Protein AF-0000000075427208 (afdb_homodimer)

Solvent-accessible surface area (backbone atoms only — not comparable to full-atom values): 15220 Å² total; per-residue (Å²): 127,83,76,74,69,70,73,74,74,78,81,77,84,82,50,70,70,56,52,51,49,54,52,50,50,47,58,77,39,34,64,62,60,64,57,33,38,85,44,42,70,63,53,50,26,36,51,52,17,52,52,51,19,66,75,68,72,53,82,59,44,22,66,55,48,50,50,52,50,51,49,52,53,49,28,34,52,28,24,53,41,35,74,70,63,47,64,91,49,90,25,71,41,72,66,8,61,70,43,33,76,65,54,70,70,50,70,79,54,74,74,78,41,73,62,50,53,48,48,59,65,61,42,74,78,74,72,74,81,123,128,82,74,76,69,70,74,73,74,77,81,79,84,82,48,70,71,58,52,51,50,53,53,50,50,49,58,78,39,32,66,62,60,64,55,32,38,85,46,42,71,64,51,51,26,38,52,51,17,52,52,51,19,66,75,67,72,53,84,58,44,22,66,55,48,50,51,52,50,53,48,52,53,48,29,34,52,24,26,51,39,34,73,70,66,42,68,94,74,32,47,78,38,72,65,9,62,70,45,32,74,64,54,71,69,50,69,80,54,74,75,78,42,71,62,50,54,49,47,60,64,61,41,76,77,73,71,75,82,122

InterPro domains:
  IPR044822 Myb/SANT-like DNA-binding domain 4 [PF13837] (12-87)

Nearest PDB structures (foldseek):
  8xje-assembly4_D  TM=3.395E-01  e=4.170E+00  Campylobacter jejuni
  8xjg-assembly1_A  TM=3.113E-01  e=6.667E+00  Vibrio parahaemolyticus
  8xje-assembly1_A  TM=3.421E-01  e=8.431E+00  Campylobacter jejuni
  3cq5-assembly2_C  TM=3.800E-01  e=4.395E+00  unclassified
  4r8d-assembly1_A  TM=4.587E-01  e=9.334E+00  Mycobacterium tuberculosis H37Rv

Secondary structure (DSSP, 8-state):
-----------PPP-HHHHHHHHHHHHHTHHHHHHS-S--HHHHHHHHHHHHHHHH-----HHHHHHHHHHHHHHHHHHHHHHTT-TTS----HHHHHTHHHHTT-TTSPP--HHHHHHHHTS-------/-----------PPP-HHHHHHHHHHHHHTHHHHHHS-S--HHHHHHHHHHHHHHHH-----HHHHHHHHHHHHHHHHHHHHHHTT-GGG----HHHHHTHHHHTT-TTSPP--HHHHHHHHSS-------

Foldseek 3Di:
DPDPPPPPPPDDDDDPVNVVVVVVVCVVCVVVVVVPPVDDLQNVLQVVQVVCCVVVVDRDGSVNSVVVVVVLLQLLVLVVCVVVPVPPPPSHDPSNVVCNVVCVVVVVDPDCDPVNVVVVVPPPPPPPPD/DPDPPPPPPPDDDDDPVNVVVVVVVCVVCVVVVVPPPVQDLQNVLQVVQVVVCVVVVDRDGSVRSVVVVVVLLVLLVLCVCQVVVVPPSRDNDPSNVVCNVVCVVVVVDPDCDPVNVVVVVPPPPPPPPD

pLDDT: mean 77.65, std 20.42, range [28.73, 96.56]

Radius of gyration: 26.05 Å; Cα contacts (8 Å, |Δi|>4): 207; chains: 2; bounding box: 67×59×69 Å

Structure (mmCIF, N/CA/C/O backbone):
data_AF-0000000075427208-model_v1
#
loop_
_entity.id
_entity.type
_entity.pdbx_description
1 polymer 'Myb/SANT-like DNA-binding domain-containing protein'
#
loop_
_atom_site.group_PDB
_atom_site.id
_atom_site.type_symbol
_atom_site.label_atom_id
_atom_site.label_alt_id
_atom_site.label_comp_id
_atom_site.label_asym_id
_atom_site.label_entity_id
_atom_site.label_seq_id
_atom_site.pdbx_PDB_ins_code
_atom_site.Cartn_x
_atom_site.Cartn_y
_atom_site.Cartn_z
_atom_site.occupancy
_atom_site.B_iso_or_equiv
_atom_site.auth_seq_id
_atom_site.auth_comp_id
_atom_site.auth_asym_id
_atom_site.auth_atom_id
_atom_site.pdbx_PDB_model_num
ATOM 1 N N . MET A 1 1 ? 19.875 -14.922 25.953 1 35.5 1 MET A N 1
ATOM 2 C CA . MET A 1 1 ? 19.188 -14.414 24.766 1 35.5 1 MET A CA 1
ATOM 3 C C . MET A 1 1 ? 18.094 -15.375 24.312 1 35.5 1 MET A C 1
ATOM 5 O O . MET A 1 1 ? 18.344 -16.562 24.125 1 35.5 1 MET A O 1
ATOM 9 N N . PRO A 1 2 ? 16.812 -15.133 24.641 1 39.66 2 PRO A N 1
ATOM 10 C CA . PRO A 1 2 ? 15.82 -16.172 24.359 1 39.66 2 PRO A CA 1
ATOM 11 C C . PRO A 1 2 ? 15.758 -16.547 22.891 1 39.66 2 PRO A C 1
ATOM 13 O O . PRO A 1 2 ? 16.062 -15.719 22.031 1 39.66 2 PRO A O 1
ATOM 16 N N . ARG A 1 3 ? 15.984 -17.844 22.625 1 41.41 3 ARG A N 1
ATOM 17 C CA . ARG A 1 3 ? 15.914 -18.438 21.297 1 41.41 3 ARG A CA 1
ATOM 18 C C . ARG A 1 3 ? 14.648 -18 20.578 1 41.41 3 ARG A C 1
ATOM 20 O O . ARG A 1 3 ? 13.547 -18.109 21.109 1 41.41 3 ARG A O 1
ATOM 27 N N . GLN A 1 4 ? 14.633 -16.875 19.922 1 37.31 4 GLN A N 1
ATOM 28 C CA . GLN A 1 4 ? 13.492 -16.625 19.047 1 37.31 4 GLN A CA 1
ATOM 29 C C . GLN A 1 4 ? 13.039 -17.922 18.375 1 37.31 4 GLN A C 1
ATOM 31 O O . GLN A 1 4 ? 13.805 -18.562 17.641 1 37.31 4 GLN A O 1
ATOM 36 N N . THR A 1 5 ? 12.367 -18.828 19.016 1 39.84 5 THR A N 1
ATOM 37 C CA . THR A 1 5 ? 11.812 -20.016 18.375 1 39.84 5 THR A CA 1
ATOM 38 C C . THR A 1 5 ? 11.344 -19.688 16.953 1 39.84 5 THR A C 1
ATOM 40 O O . THR A 1 5 ? 10.586 -18.75 16.75 1 39.84 5 THR A O 1
ATOM 43 N N . ARG A 1 6 ? 12.117 -19.938 15.977 1 45.75 6 ARG A N 1
ATOM 44 C CA . ARG A 1 6 ? 11.711 -19.812 14.586 1 45.75 6 ARG A CA 1
ATOM 45 C C . ARG A 1 6 ? 10.266 -20.266 14.398 1 45.75 6 ARG A C 1
ATOM 47 O O . ARG A 1 6 ? 9.914 -21.391 14.742 1 45.75 6 ARG A O 1
ATOM 54 N N . ARG A 1 7 ? 9.297 -19.484 14.672 1 46.84 7 ARG A N 1
ATOM 55 C CA . ARG A 1 7 ? 7.941 -19.906 14.328 1 46.84 7 ARG A CA 1
ATOM 56 C C . ARG A 1 7 ? 7.961 -20.953 13.211 1 46.84 7 ARG A C 1
ATOM 58 O O . ARG A 1 7 ? 8.602 -20.75 12.18 1 46.84 7 ARG A O 1
ATOM 65 N N . ARG A 1 8 ? 7.945 -22.109 13.484 1 47 8 ARG A N 1
ATOM 66 C CA . ARG A 1 8 ? 7.891 -23.23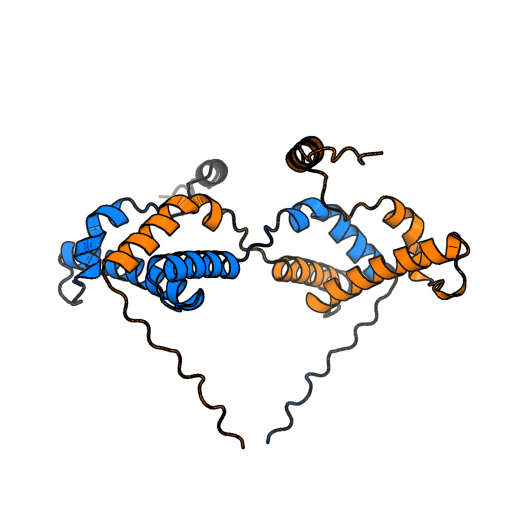4 12.562 1 47 8 ARG A CA 1
ATOM 67 C C . ARG A 1 8 ? 6.992 -22.922 11.367 1 47 8 ARG A C 1
ATOM 69 O O . ARG A 1 8 ? 5.785 -22.734 11.531 1 47 8 ARG A O 1
ATOM 76 N N . SER A 1 9 ? 7.488 -22.172 10.414 1 54.78 9 SER A N 1
ATOM 77 C CA . SER A 1 9 ? 6.742 -21.953 9.18 1 54.78 9 SER A CA 1
ATOM 78 C C . SER A 1 9 ? 6.082 -23.234 8.695 1 54.78 9 SER A C 1
ATOM 80 O O . SER A 1 9 ? 6.73 -24.281 8.625 1 54.78 9 SER A O 1
ATOM 82 N N . TYR A 1 10 ? 4.855 -23.562 9.219 1 60.91 10 TYR A N 1
ATOM 83 C CA . TYR A 1 10 ? 4.07 -24.688 8.742 1 60.91 10 TYR A CA 1
ATOM 84 C C . TYR A 1 10 ? 4.219 -24.859 7.234 1 60.91 10 TYR A C 1
ATOM 86 O O . TYR A 1 10 ? 3.982 -23.922 6.477 1 60.91 10 TYR A O 1
ATOM 94 N N . ASN A 1 11 ? 4.992 -25.828 6.867 1 74.75 11 ASN A N 1
ATOM 95 C CA . ASN A 1 11 ? 5.207 -26.172 5.461 1 74.75 11 ASN A CA 1
ATOM 96 C C . ASN A 1 11 ? 3.924 -26.672 4.801 1 74.75 11 ASN A C 1
ATOM 98 O O . ASN A 1 11 ? 3.389 -27.703 5.184 1 74.75 11 ASN A O 1
ATOM 102 N N . VAL A 1 12 ? 3.213 -25.844 4.117 1 82.75 12 VAL A N 1
ATOM 103 C CA . VAL A 1 12 ? 2.004 -26.234 3.398 1 82.75 12 VAL A CA 1
ATOM 104 C C . VAL A 1 12 ? 2.379 -26.984 2.127 1 82.75 12 VAL A C 1
ATOM 106 O O . VAL A 1 12 ? 3.299 -26.594 1.407 1 82.75 12 VAL A O 1
ATOM 109 N N . HIS A 1 13 ? 1.727 -28.203 1.993 1 91.88 13 HIS A N 1
ATOM 110 C CA . HIS A 1 13 ? 1.874 -28.953 0.751 1 91.88 13 HIS A CA 1
ATOM 111 C C . HIS A 1 13 ? 0.847 -28.5 -0.285 1 91.88 13 HIS A C 1
ATOM 113 O O . HIS A 1 13 ? -0.359 -28.641 -0.07 1 91.88 13 HIS A O 1
ATOM 119 N N . TRP A 1 14 ? 1.356 -27.984 -1.348 1 94.81 14 TRP A N 1
ATOM 120 C CA . TRP A 1 14 ? 0.489 -27.531 -2.43 1 94.81 14 TRP A CA 1
ATOM 121 C C . TRP A 1 14 ? 0.153 -28.672 -3.375 1 94.81 14 TRP A C 1
ATOM 123 O O . TRP A 1 14 ? 1.051 -29.312 -3.93 1 94.81 14 TRP A O 1
ATOM 133 N N . ASN A 1 15 ? -1.132 -28.984 -3.494 1 94.25 15 ASN A N 1
ATOM 134 C CA . ASN A 1 15 ? -1.559 -29.922 -4.527 1 94.25 15 ASN A CA 1
ATOM 135 C C . ASN A 1 15 ? -2.098 -29.188 -5.758 1 94.25 15 ASN A C 1
ATOM 137 O O . ASN A 1 15 ? -2.172 -27.969 -5.773 1 94.25 15 ASN A O 1
ATOM 141 N N . TRP A 1 16 ? -2.471 -29.953 -6.812 1 95.81 16 TRP A N 1
ATOM 142 C CA . TRP A 1 16 ? -2.883 -29.375 -8.086 1 95.81 16 TRP A CA 1
ATOM 143 C C . TRP A 1 16 ? -4.18 -28.578 -7.93 1 95.81 16 TRP A C 1
ATOM 145 O O . TRP A 1 16 ? -4.355 -27.531 -8.562 1 95.81 16 TRP A O 1
ATOM 155 N N . ALA A 1 17 ? -5.109 -29.062 -7.117 1 94.69 17 ALA A N 1
ATOM 156 C CA . ALA A 1 17 ? -6.387 -28.375 -6.918 1 94.69 17 ALA A CA 1
ATOM 157 C C . ALA A 1 17 ? -6.18 -27.016 -6.27 1 94.69 17 ALA A C 1
ATOM 159 O O . ALA A 1 17 ? -6.816 -26.031 -6.652 1 94.69 17 ALA A O 1
ATOM 160 N N . MET A 1 18 ? -5.266 -26.953 -5.297 1 94.75 18 MET A N 1
ATOM 161 C CA . MET A 1 18 ? -4.91 -25.703 -4.641 1 94.75 18 MET A CA 1
ATOM 162 C C . MET A 1 18 ? -4.27 -24.734 -5.625 1 94.75 18 MET A C 1
ATOM 164 O O . MET A 1 18 ? -4.594 -23.547 -5.637 1 94.75 18 MET A O 1
ATOM 168 N N . MET A 1 19 ? -3.346 -25.234 -6.469 1 95.38 19 MET A N 1
ATOM 169 C CA . MET A 1 19 ? -2.666 -24.391 -7.457 1 95.38 19 MET A CA 1
ATOM 170 C C . MET A 1 19 ? -3.652 -23.859 -8.492 1 95.38 19 MET A C 1
ATOM 172 O O . MET A 1 19 ? -3.592 -22.688 -8.875 1 95.38 19 MET A O 1
ATOM 176 N N . ASP A 1 20 ? -4.594 -24.734 -8.875 1 95.69 20 ASP A N 1
ATOM 177 C CA . ASP A 1 20 ? -5.625 -24.297 -9.82 1 95.69 20 ASP A CA 1
ATOM 178 C C . ASP A 1 20 ? -6.469 -23.172 -9.227 1 95.69 20 ASP A C 1
ATOM 180 O O . ASP A 1 20 ? -6.801 -22.219 -9.922 1 95.69 20 ASP A O 1
ATOM 184 N N . GLU A 1 21 ? -6.844 -23.328 -7.957 1 94.62 21 GLU A N 1
ATOM 185 C CA . GLU A 1 21 ? -7.625 -22.297 -7.285 1 94.62 21 GLU A CA 1
ATOM 186 C C . GLU A 1 21 ? -6.844 -20.984 -7.18 1 94.62 21 GLU A C 1
ATOM 188 O O . GLU A 1 21 ? -7.391 -19.906 -7.418 1 94.62 21 GLU A O 1
ATOM 193 N N . LEU A 1 22 ? -5.574 -21.031 -6.805 1 96.06 22 LEU A N 1
ATOM 194 C CA . LEU A 1 22 ? -4.711 -19.859 -6.73 1 96.06 22 LEU A CA 1
ATOM 195 C C . LEU A 1 22 ? -4.688 -19.125 -8.062 1 96.06 22 LEU A C 1
ATOM 197 O O . LEU A 1 22 ? -4.863 -17.906 -8.102 1 96.06 22 LEU A O 1
ATOM 201 N N . VAL A 1 23 ? -4.449 -19.828 -9.141 1 95 23 VAL A N 1
ATOM 202 C CA . VAL A 1 23 ? -4.359 -19.266 -10.484 1 95 23 VAL A CA 1
ATOM 203 C C . VAL A 1 23 ? -5.699 -18.641 -10.875 1 95 23 VAL A C 1
ATOM 205 O O . VAL A 1 23 ? -5.738 -17.547 -11.43 1 95 23 VAL A O 1
ATOM 208 N N . ASP A 1 24 ? -6.805 -19.312 -10.539 1 92.75 24 ASP A N 1
ATOM 209 C CA . ASP A 1 24 ? -8.141 -18.812 -10.867 1 92.75 24 ASP A CA 1
ATOM 210 C C . ASP A 1 24 ? -8.43 -17.516 -10.133 1 92.75 24 ASP A C 1
ATOM 212 O O . ASP A 1 24 ? -8.969 -16.562 -10.719 1 92.75 24 ASP A O 1
ATOM 216 N N . ILE A 1 25 ? -8.094 -17.484 -8.898 1 92.69 25 ILE A N 1
ATOM 217 C CA . ILE A 1 25 ? -8.336 -16.281 -8.117 1 92.69 25 ILE A CA 1
ATOM 218 C C . ILE A 1 25 ? -7.562 -15.109 -8.727 1 92.69 25 ILE A C 1
ATOM 220 O O . ILE A 1 25 ? -8.117 -14.023 -8.914 1 92.69 25 ILE A O 1
ATOM 224 N N . ARG A 1 26 ? -6.277 -15.375 -8.969 1 91.94 26 ARG A N 1
ATOM 225 C CA . ARG A 1 26 ? -5.441 -14.305 -9.508 1 91.94 26 ARG A CA 1
ATOM 226 C C . ARG A 1 26 ? -5.953 -13.852 -10.867 1 91.94 26 ARG A C 1
ATOM 228 O O . ARG A 1 26 ? -5.922 -12.656 -11.18 1 91.94 26 ARG A O 1
ATOM 235 N N . ARG A 1 27 ? -6.363 -14.758 -11.648 1 88.12 27 ARG A N 1
ATOM 236 C CA . ARG A 1 27 ? -6.918 -14.422 -12.953 1 88.12 27 ARG A CA 1
ATOM 237 C C . ARG A 1 27 ? -8.164 -13.547 -12.812 1 88.12 27 ARG A C 1
ATOM 239 O O . ARG A 1 27 ? -8.258 -12.492 -13.438 1 88.12 27 ARG A O 1
ATOM 246 N N . ASP A 1 28 ? -9.078 -13.906 -11.969 1 85.19 28 ASP A N 1
ATOM 247 C CA . ASP A 1 28 ? -10.359 -13.227 -11.781 1 85.19 28 ASP A CA 1
ATOM 248 C C . ASP A 1 28 ? -10.172 -11.852 -11.148 1 85.19 28 ASP A C 1
ATOM 250 O O . ASP A 1 28 ? -10.945 -10.93 -11.406 1 85.19 28 ASP A O 1
ATOM 254 N N . ARG A 1 29 ? -9.094 -11.789 -10.391 1 86.5 29 ARG A N 1
ATOM 255 C CA . ARG A 1 29 ? -8.93 -10.555 -9.625 1 86.5 29 ARG A CA 1
ATOM 256 C C . ARG A 1 29 ? -7.711 -9.773 -10.102 1 86.5 29 ARG A C 1
ATOM 258 O O . ARG A 1 29 ? -7.098 -9.039 -9.328 1 86.5 29 ARG A O 1
ATOM 265 N N . ASN A 1 30 ? -7.371 -10.023 -11.352 1 81.88 30 ASN A N 1
ATOM 266 C CA . ASN A 1 30 ? -6.195 -9.359 -11.914 1 81.88 30 ASN A CA 1
ATOM 267 C C . ASN A 1 30 ? -6.332 -7.84 -11.859 1 81.88 30 ASN A C 1
ATOM 269 O O . ASN A 1 30 ? -5.395 -7.141 -11.477 1 81.88 30 ASN A O 1
ATOM 273 N N . ARG A 1 31 ? -7.406 -7.266 -12.219 1 75.56 31 ARG A N 1
ATOM 274 C CA . ARG A 1 31 ? -7.629 -5.82 -12.219 1 75.56 31 ARG A CA 1
ATOM 275 C C . ARG A 1 31 ? -7.496 -5.25 -10.812 1 75.56 31 ARG A C 1
ATOM 277 O O . ARG A 1 31 ? -6.867 -4.203 -10.617 1 75.56 31 ARG A O 1
ATOM 284 N N . ALA A 1 32 ? -8.141 -6.012 -9.859 1 75.12 32 ALA A N 1
ATOM 285 C CA . ALA A 1 32 ? -8.055 -5.57 -8.469 1 75.12 32 ALA A CA 1
ATOM 286 C C . ALA A 1 32 ? -6.605 -5.496 -8 1 75.12 32 ALA A C 1
ATOM 288 O O . ALA A 1 32 ? -6.219 -4.551 -7.309 1 75.12 32 ALA A O 1
ATOM 289 N N . TYR A 1 33 ? -5.836 -6.543 -8.375 1 82.44 33 TYR A N 1
ATOM 290 C CA . TYR A 1 33 ? -4.434 -6.586 -7.977 1 82.44 33 TYR A CA 1
ATOM 291 C C . TYR A 1 33 ? -3.668 -5.395 -8.539 1 82.44 33 TYR A C 1
ATOM 293 O O . TYR A 1 33 ? -2.902 -4.746 -7.824 1 82.44 33 TYR A O 1
ATOM 301 N N . HIS A 1 34 ? -3.941 -5.051 -9.812 1 77.56 34 HIS A N 1
ATOM 302 C CA . HIS A 1 34 ? -3.168 -4.008 -10.477 1 77.56 34 HIS A CA 1
ATOM 303 C C . HIS A 1 34 ? -3.654 -2.619 -10.07 1 77.56 34 HIS A C 1
ATOM 305 O O . HIS A 1 34 ? -2.939 -1.63 -10.25 1 77.56 34 HIS A O 1
ATOM 311 N N . ASN A 1 35 ? -4.879 -2.578 -9.547 1 70.12 35 ASN A N 1
ATOM 312 C CA . ASN A 1 35 ? -5.406 -1.294 -9.102 1 70.12 35 ASN A CA 1
ATOM 313 C C . ASN A 1 35 ? -4.871 -0.918 -7.723 1 70.12 35 ASN A C 1
ATOM 315 O O . ASN A 1 35 ? -5.094 0.198 -7.246 1 70.12 35 ASN A O 1
ATOM 319 N N . ILE A 1 36 ? -4.422 -2.1 -7.145 1 68.94 36 ILE A N 1
ATOM 320 C CA . ILE A 1 36 ? -3.766 -1.746 -5.887 1 68.94 36 ILE A CA 1
ATOM 321 C C . ILE A 1 36 ? -2.621 -0.772 -6.16 1 68.94 36 ILE A C 1
ATOM 323 O O . ILE A 1 36 ? -1.669 -1.106 -6.871 1 68.94 36 ILE A O 1
ATOM 327 N N . ASN A 1 37 ? -2.951 0.486 -5.996 1 60.19 37 ASN A N 1
ATOM 328 C CA . ASN A 1 37 ? -1.956 1.526 -6.23 1 60.19 37 ASN A CA 1
ATOM 329 C C . ASN A 1 37 ? -0.782 1.406 -5.266 1 60.19 37 ASN A C 1
ATOM 331 O O . ASN A 1 37 ? -0.973 1.111 -4.082 1 60.19 37 ASN A O 1
ATOM 335 N N . GLY A 1 38 ? 0.247 0.661 -5.785 1 58 38 GLY A N 1
ATOM 336 C CA . GLY A 1 38 ? 1.521 0.428 -5.125 1 58 38 GLY A CA 1
ATOM 337 C C . GLY A 1 38 ? 1.854 1.479 -4.082 1 58 38 GLY A C 1
ATOM 338 O O . GLY A 1 38 ? 2.828 1.338 -3.34 1 58 38 GLY A O 1
ATOM 339 N N . ARG A 1 39 ? 1.021 2.492 -4.152 1 62.69 39 ARG A N 1
ATOM 340 C CA . ARG A 1 39 ? 1.486 3.463 -3.166 1 62.69 39 ARG A CA 1
ATOM 341 C C . ARG A 1 39 ? 0.806 3.242 -1.82 1 62.69 39 ARG A C 1
ATOM 343 O O . ARG A 1 39 ? -0.41 3.049 -1.757 1 62.69 39 ARG A O 1
ATOM 350 N N . SER A 1 40 ? 1.521 2.877 -1.055 1 75.44 40 SER A N 1
ATOM 351 C CA . SER A 1 40 ? 1.033 2.803 0.318 1 75.44 40 SER A CA 1
ATOM 352 C C . SER A 1 40 ? 0.933 4.191 0.944 1 75.44 40 SER A C 1
ATOM 354 O O . SER A 1 40 ? 1.481 5.156 0.412 1 75.44 40 SER A O 1
ATOM 356 N N . ARG A 1 41 ? 0.143 4.273 1.876 1 81.88 41 ARG A N 1
ATOM 357 C CA . ARG A 1 41 ? 0.093 5.523 2.629 1 81.88 41 ARG A CA 1
ATOM 358 C C . ARG A 1 41 ? 1.471 5.891 3.168 1 81.88 41 ARG A C 1
ATOM 360 O O . ARG A 1 41 ? 1.805 7.074 3.275 1 81.88 41 ARG A O 1
ATOM 367 N N . HIS A 1 42 ? 2.24 4.859 3.363 1 84.62 42 HIS A N 1
ATOM 368 C CA . HIS A 1 42 ? 3.621 5.102 3.768 1 84.62 42 HIS A CA 1
ATOM 369 C C . HIS A 1 42 ? 4.395 5.824 2.672 1 84.62 42 HIS A C 1
ATOM 371 O O . HIS A 1 42 ? 5.105 6.793 2.945 1 84.62 42 HIS A O 1
ATOM 377 N N . ASP A 1 43 ? 4.199 5.348 1.504 1 84.31 43 ASP A N 1
ATOM 378 C CA . ASP A 1 43 ? 4.859 5.988 0.371 1 84.31 43 ASP A CA 1
ATOM 379 C C . ASP A 1 43 ? 4.395 7.434 0.207 1 84.31 43 ASP A C 1
ATOM 381 O O . ASP A 1 43 ? 5.188 8.312 -0.131 1 84.31 43 ASP A O 1
ATOM 385 N N . PHE A 1 44 ? 3.16 7.609 0.373 1 88.44 44 PHE A N 1
ATOM 386 C CA . PHE A 1 44 ? 2.629 8.969 0.288 1 88.44 44 PHE A CA 1
ATOM 387 C C . PHE A 1 44 ? 3.342 9.891 1.269 1 88.44 44 PHE A C 1
ATOM 389 O O . PHE A 1 44 ? 3.881 10.922 0.873 1 88.44 44 PHE A O 1
ATOM 396 N N . TRP A 1 45 ? 3.402 9.516 2.502 1 94.31 45 TRP A N 1
ATOM 397 C CA . TRP A 1 45 ? 3.973 10.383 3.527 1 94.31 45 TRP A CA 1
ATOM 398 C C . TRP A 1 45 ? 5.48 10.516 3.35 1 94.31 45 TRP A C 1
ATOM 400 O O . TRP A 1 45 ? 6.055 11.57 3.633 1 94.31 45 TRP A O 1
ATOM 410 N N . ASP A 1 46 ? 6.086 9.508 2.834 1 93.38 46 ASP A N 1
ATOM 411 C CA . ASP A 1 46 ? 7.492 9.633 2.477 1 93.38 46 ASP A CA 1
ATOM 412 C C . ASP A 1 46 ? 7.691 10.695 1.396 1 93.38 46 ASP A C 1
ATOM 414 O O . ASP A 1 46 ? 8.664 11.453 1.431 1 93.38 46 ASP A O 1
ATOM 418 N N . SER A 1 47 ? 6.758 10.648 0.534 1 92.31 47 SER A N 1
ATOM 419 C CA . SER A 1 47 ? 6.855 11.664 -0.514 1 92.31 47 SER A CA 1
ATOM 420 C C . SER A 1 47 ? 6.625 13.062 0.046 1 92.31 47 SER A C 1
ATOM 422 O O . SER A 1 47 ? 7.246 14.023 -0.406 1 92.31 47 SER A O 1
ATOM 424 N N . VAL A 1 48 ? 5.754 13.211 0.95 1 94.19 48 VAL A N 1
ATOM 425 C CA . VAL A 1 48 ? 5.52 14.477 1.632 1 94.19 48 VAL A CA 1
ATOM 426 C C . VAL A 1 48 ? 6.781 14.906 2.371 1 94.19 48 VAL A C 1
ATOM 428 O O . VAL A 1 48 ? 7.211 16.062 2.26 1 94.19 48 VAL A O 1
ATOM 431 N N . ALA A 1 49 ? 7.375 13.977 3.084 1 96.06 49 ALA A N 1
ATOM 432 C CA . ALA A 1 49 ? 8.602 14.25 3.83 1 96.06 49 ALA A CA 1
ATOM 433 C C . ALA A 1 49 ? 9.719 14.719 2.902 1 96.06 49 ALA A C 1
ATOM 435 O O . ALA A 1 49 ? 10.438 15.672 3.219 1 96.06 49 ALA A O 1
ATOM 436 N N . ASN A 1 50 ? 9.82 14.086 1.804 1 95.56 50 ASN A N 1
ATOM 437 C CA . ASN A 1 50 ? 10.844 14.461 0.833 1 95.56 50 ASN A CA 1
ATOM 438 C C . ASN A 1 50 ? 10.68 15.906 0.374 1 95.56 50 ASN A C 1
ATOM 440 O O . ASN A 1 50 ? 11.656 16.641 0.255 1 95.56 50 ASN A O 1
ATOM 444 N N . ARG A 1 51 ? 9.453 16.297 0.14 1 93.38 51 ARG A N 1
ATOM 445 C CA . ARG A 1 51 ? 9.188 17.656 -0.294 1 93.38 51 ARG A CA 1
ATOM 446 C C . ARG A 1 51 ? 9.523 18.656 0.806 1 93.38 51 ARG A C 1
ATOM 448 O O . ARG A 1 51 ? 10.195 19.656 0.557 1 93.38 51 ARG A O 1
ATOM 455 N N . ILE A 1 52 ? 9.125 18.453 1.999 1 95.12 52 ILE A N 1
ATOM 456 C CA . ILE A 1 52 ? 9.375 19.344 3.123 1 95.12 52 ILE A CA 1
ATOM 457 C C . ILE A 1 52 ? 10.875 19.453 3.373 1 95.12 52 ILE A C 1
ATOM 459 O O . ILE A 1 52 ? 11.398 20.547 3.594 1 95.12 52 ILE A O 1
ATOM 463 N N . ASN A 1 53 ? 11.578 18.328 3.303 1 95.5 53 ASN A N 1
ATOM 464 C CA . ASN A 1 53 ? 13.023 18.312 3.498 1 95.5 53 ASN A CA 1
ATOM 465 C C . ASN A 1 53 ? 13.742 19.141 2.438 1 95.5 53 ASN A C 1
ATOM 467 O O . ASN A 1 53 ? 14.711 19.844 2.742 1 95.5 53 ASN A O 1
ATOM 471 N N . ARG A 1 54 ? 13.219 19.078 1.279 1 93.56 54 ARG A N 1
ATOM 472 C CA . ARG A 1 54 ? 13.82 19.844 0.188 1 93.56 54 ARG A CA 1
ATOM 473 C C . ARG A 1 54 ? 13.633 21.344 0.389 1 93.56 54 ARG A C 1
ATOM 475 O O . ARG A 1 54 ? 14.555 22.125 0.166 1 93.56 54 ARG A O 1
ATOM 482 N N . ILE A 1 55 ? 12.5 21.703 0.818 1 91.81 55 ILE A N 1
ATOM 483 C CA . ILE A 1 55 ? 12.148 23.125 0.938 1 91.81 55 ILE A CA 1
ATOM 484 C C . ILE A 1 55 ? 12.828 23.719 2.168 1 91.81 55 ILE A C 1
ATOM 486 O O . ILE A 1 55 ? 13.359 24.828 2.111 1 91.81 55 ILE A O 1
ATOM 490 N N . PHE A 1 56 ? 12.867 23.016 3.285 1 95.06 56 PHE A N 1
ATOM 491 C CA . PHE A 1 56 ? 13.258 23.609 4.555 1 95.06 56 PHE A CA 1
ATOM 492 C C . PHE A 1 56 ? 14.609 23.078 5.016 1 95.06 56 PHE A C 1
ATOM 494 O O . PHE A 1 56 ? 15.094 23.438 6.09 1 95.06 56 PHE A O 1
ATOM 501 N N . ARG A 1 57 ? 15.234 22.219 4.238 1 94 57 ARG A N 1
ATOM 502 C CA . ARG A 1 57 ? 16.547 21.656 4.555 1 94 57 ARG A CA 1
ATOM 503 C C . ARG A 1 57 ? 16.516 20.938 5.902 1 94 57 ARG A C 1
ATOM 505 O O . ARG A 1 57 ? 17.375 21.188 6.754 1 94 57 ARG A O 1
ATOM 512 N N . THR A 1 58 ? 15.422 20.125 6.082 1 94.5 58 THR A N 1
ATOM 513 C CA . THR A 1 58 ? 15.258 19.297 7.277 1 94.5 58 THR A CA 1
ATOM 514 C C . THR A 1 58 ? 15.391 17.828 6.938 1 94.5 58 THR A 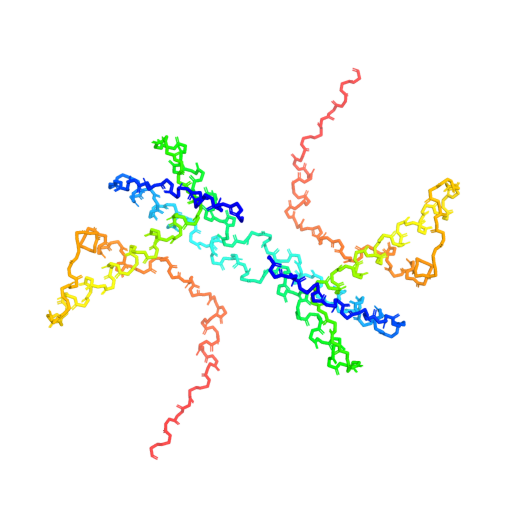C 1
ATOM 516 O O . THR A 1 58 ? 15.734 17.469 5.809 1 94.5 58 THR A O 1
ATOM 519 N N . ARG A 1 59 ? 15.273 16.984 7.879 1 94.31 59 ARG A N 1
ATOM 520 C CA . ARG A 1 59 ? 15.352 15.539 7.68 1 94.31 59 ARG A CA 1
ATOM 521 C C . ARG A 1 59 ? 14.172 14.828 8.336 1 94.31 59 ARG A C 1
ATOM 523 O O . ARG A 1 59 ? 14.359 13.836 9.039 1 94.31 59 ARG A O 1
ATOM 530 N N . VAL A 1 60 ? 12.992 15.398 8.117 1 94.88 60 VAL A N 1
ATOM 531 C CA . VAL A 1 60 ? 11.82 14.758 8.703 1 94.88 60 VAL A CA 1
ATOM 532 C C . VAL A 1 60 ? 11.516 13.453 7.961 1 94.88 60 VAL A C 1
ATOM 534 O O . VAL A 1 60 ? 11.75 13.352 6.754 1 94.88 60 VAL A O 1
ATOM 537 N N . SER A 1 61 ? 10.961 12.453 8.617 1 95 61 SER A N 1
ATOM 538 C CA . SER A 1 61 ? 10.531 11.195 8.016 1 95 61 SER A CA 1
ATOM 539 C C . SER A 1 61 ? 9.062 11.25 7.605 1 95 61 SER A C 1
ATOM 541 O O . SER A 1 61 ? 8.32 12.109 8.07 1 95 61 SER A O 1
ATOM 543 N N . GLY A 1 62 ? 8.68 10.266 6.793 1 95.06 62 GLY A N 1
ATOM 544 C CA . GLY A 1 62 ? 7.273 10.133 6.441 1 95.06 62 GLY A CA 1
ATOM 545 C C . GLY A 1 62 ? 6.379 9.906 7.648 1 95.06 62 GLY A C 1
ATOM 546 O O . GLY A 1 62 ? 5.277 10.461 7.719 1 95.06 62 GLY A O 1
ATOM 547 N N . GLN A 1 63 ? 6.871 9.133 8.477 1 93.31 63 GLN A N 1
ATOM 548 C CA . GLN A 1 63 ? 6.125 8.852 9.703 1 93.31 63 GLN A CA 1
ATOM 549 C C . GLN A 1 63 ? 5.918 10.125 10.516 1 93.31 63 GLN A C 1
ATOM 551 O O . GLN A 1 63 ? 4.832 10.352 11.055 1 93.31 63 GLN A O 1
ATOM 556 N N . GLN A 1 64 ? 6.902 10.922 10.617 1 95.44 64 GLN A N 1
ATOM 557 C CA . GLN A 1 64 ? 6.789 12.18 11.352 1 95.44 64 GLN A CA 1
ATOM 558 C C . GLN A 1 64 ? 5.797 13.125 10.672 1 95.44 64 GLN A C 1
ATOM 560 O O . GLN A 1 64 ? 5.066 13.852 11.352 1 95.44 64 GLN A O 1
ATOM 565 N N . CYS A 1 65 ? 5.738 13.203 9.398 1 96.25 65 CYS A N 1
ATOM 566 C CA . CYS A 1 65 ? 4.77 14.016 8.672 1 96.25 65 CYS A CA 1
ATOM 567 C C . CYS A 1 65 ? 3.348 13.531 8.938 1 96.25 65 CYS A C 1
ATOM 569 O O . CYS A 1 65 ? 2.451 14.336 9.195 1 96.25 65 CYS A O 1
ATOM 571 N N . SER A 1 66 ? 3.242 12.195 8.883 1 95.44 66 SER A N 1
ATOM 572 C CA . SER A 1 66 ? 1.93 11.617 9.148 1 95.44 66 SER A CA 1
ATOM 573 C C . SER A 1 66 ? 1.456 11.938 10.562 1 95.44 66 SER A C 1
ATOM 575 O O .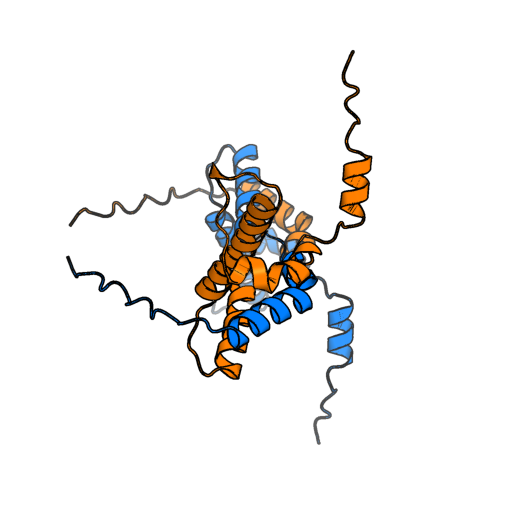 SER A 1 66 ? 0.294 12.305 10.766 1 95.44 66 SER A O 1
ATOM 577 N N . GLN A 1 67 ? 2.373 11.852 11.516 1 95.81 67 GLN A N 1
ATOM 578 C CA . GLN A 1 67 ? 2.031 12.133 12.898 1 95.81 67 GLN A CA 1
ATOM 579 C C . GLN A 1 67 ? 1.681 13.609 13.086 1 95.81 67 GLN A C 1
ATOM 581 O O . GLN A 1 67 ? 0.747 13.945 13.82 1 95.81 67 GLN A O 1
ATOM 586 N N . LYS A 1 68 ? 2.49 14.461 12.477 1 96.56 68 LYS A N 1
ATOM 587 C CA . LYS A 1 68 ? 2.205 15.891 12.594 1 96.56 68 LYS A CA 1
ATOM 588 C C . LYS A 1 68 ? 0.844 16.234 11.992 1 96.56 68 LYS A C 1
ATOM 590 O O . LYS A 1 68 ? 0.111 17.062 12.531 1 96.56 68 LYS A O 1
ATOM 595 N N . TRP A 1 69 ? 0.506 15.586 10.914 1 96.12 69 TRP A N 1
ATOM 596 C CA . TRP A 1 69 ? -0.799 15.789 10.297 1 96.12 69 TRP A CA 1
ATOM 597 C C . TRP A 1 69 ? -1.922 15.398 11.25 1 96.12 69 TRP A C 1
ATOM 599 O O . TRP A 1 69 ? -2.873 16.156 11.445 1 96.12 69 TRP A O 1
ATOM 609 N N . ARG A 1 70 ? -1.811 14.273 11.82 1 95.19 70 ARG A N 1
ATOM 610 C CA . ARG A 1 70 ? -2.809 13.773 12.766 1 95.19 70 ARG A CA 1
ATOM 611 C C . ARG A 1 70 ? -2.971 14.719 13.945 1 95.19 70 ARG A C 1
ATOM 613 O 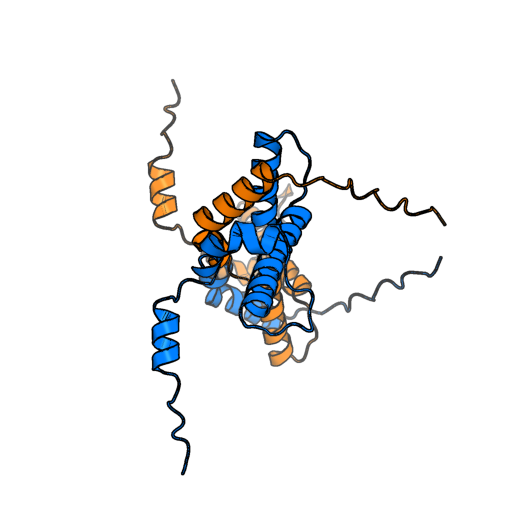O . ARG A 1 70 ? -4.086 14.961 14.406 1 95.19 70 ARG A O 1
ATOM 620 N N . ASN A 1 71 ? -1.85 15.297 14.352 1 95.44 71 ASN A N 1
ATOM 621 C CA . ASN A 1 71 ? -1.892 16.25 15.453 1 95.44 71 ASN A CA 1
ATOM 622 C C . ASN A 1 71 ? -2.639 17.516 15.062 1 95.44 71 ASN A C 1
ATOM 624 O O . ASN A 1 71 ? -3.352 18.109 15.875 1 95.44 71 ASN A O 1
ATOM 628 N N . LEU A 1 72 ? -2.414 17.891 13.828 1 96 72 LEU A N 1
ATOM 629 C CA . LEU A 1 72 ? -3.119 19.078 13.359 1 96 72 LEU A CA 1
ATOM 630 C C . LEU A 1 72 ? -4.625 18.844 13.336 1 96 72 LEU A C 1
ATOM 632 O O . LEU A 1 72 ? -5.398 19.719 13.75 1 96 72 LEU A O 1
ATOM 636 N N . VAL A 1 73 ? -4.996 17.672 12.938 1 93.38 73 VAL A N 1
ATOM 637 C CA . VAL A 1 73 ? -6.41 17.328 12.891 1 93.38 73 VAL A CA 1
ATOM 638 C C . VAL A 1 73 ? -6.973 17.266 14.312 1 93.38 73 VAL A C 1
ATOM 640 O O . VAL A 1 73 ? -8.047 17.797 14.586 1 93.38 73 VAL A O 1
ATOM 643 N N . ARG A 1 74 ? -6.234 16.656 15.164 1 93.69 74 ARG A N 1
ATOM 644 C CA . ARG A 1 74 ? -6.641 16.578 16.562 1 93.69 74 ARG A CA 1
ATOM 645 C C . ARG A 1 74 ? -6.785 17.969 17.172 1 93.69 74 ARG A C 1
ATOM 647 O O . ARG A 1 74 ? -7.754 18.234 17.875 1 93.69 74 ARG A O 1
ATOM 654 N N . ASP A 1 75 ? -5.832 18.844 16.891 1 93.69 75 ASP A N 1
ATOM 655 C CA . ASP A 1 75 ? -5.863 20.203 17.422 1 93.69 75 ASP A CA 1
ATOM 656 C C . ASP A 1 75 ? -7.082 20.969 16.906 1 93.69 75 ASP A C 1
ATOM 658 O O . ASP A 1 75 ? -7.68 21.75 17.641 1 93.69 75 ASP A O 1
ATOM 662 N N . TYR A 1 76 ? -7.379 20.719 15.711 1 92 76 TYR A N 1
ATOM 663 C CA . TYR A 1 76 ? -8.594 21.297 15.164 1 92 76 TYR A CA 1
ATOM 664 C C . TYR A 1 76 ? -9.82 20.844 15.938 1 92 76 TYR A C 1
ATOM 666 O O . TYR A 1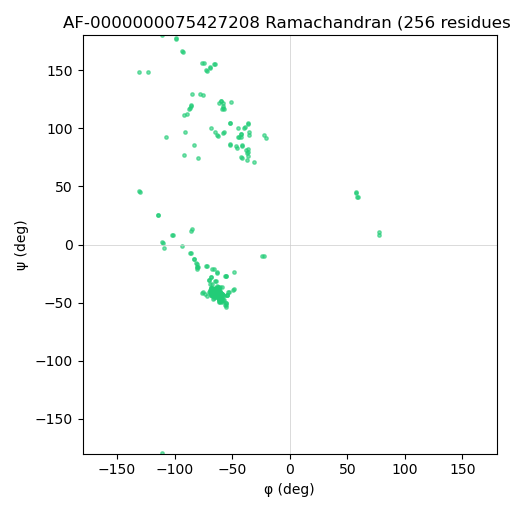 76 ? -10.656 21.656 16.328 1 92 76 TYR A O 1
ATOM 674 N N . HIS A 1 77 ? -9.914 19.547 16.234 1 91.12 77 HIS A N 1
ATOM 675 C CA . HIS A 1 77 ? -11.055 19.016 16.953 1 91.12 77 HIS A CA 1
ATOM 676 C C . HIS A 1 77 ? -11.109 19.531 18.375 1 91.12 77 HIS A C 1
ATOM 678 O O . HIS A 1 77 ? -12.18 19.875 18.891 1 91.12 77 HIS A O 1
ATOM 684 N N . ASN A 1 78 ? -10.008 19.641 18.938 1 90.81 78 ASN A N 1
ATOM 685 C CA . ASN A 1 78 ? -9.938 20.203 20.281 1 90.81 78 ASN A CA 1
ATOM 686 C C . ASN A 1 78 ? -10.406 21.656 20.312 1 90.81 78 ASN A C 1
ATOM 688 O O . ASN A 1 78 ? -11.125 22.062 21.219 1 90.81 78 ASN A O 1
ATOM 692 N N . TYR A 1 79 ? -9.992 22.328 19.328 1 91 79 TYR A N 1
ATOM 693 C CA . TYR A 1 79 ? -10.383 23.734 19.25 1 91 79 TYR A CA 1
ATOM 694 C C . TYR A 1 79 ? -11.891 23.875 19.062 1 91 79 TYR A C 1
ATOM 696 O O . TYR A 1 79 ? -12.508 24.781 19.609 1 91 79 TYR A O 1
ATOM 704 N N . VAL A 1 80 ? -12.5 23 18.297 1 89.88 80 VAL A N 1
ATOM 705 C CA . VAL A 1 80 ? -13.945 22.969 18.094 1 89.88 80 VAL A CA 1
ATOM 706 C C . VAL A 1 80 ? -14.641 22.75 19.438 1 89.88 80 VAL A C 1
ATOM 708 O O . VAL A 1 80 ? -15.625 23.438 19.75 1 89.88 80 VAL A O 1
ATOM 711 N N . LEU A 1 81 ? -14.133 21.828 20.188 1 87.38 81 LEU A N 1
ATOM 712 C CA . LEU A 1 81 ? -14.703 21.562 21.5 1 87.38 81 LEU A CA 1
ATOM 713 C C . LEU A 1 81 ? -14.586 22.781 22.406 1 87.38 81 LEU A C 1
ATOM 715 O O . LEU A 1 81 ? -15.531 23.125 23.125 1 87.38 81 LEU A O 1
ATOM 719 N N . TYR A 1 82 ? -13.469 23.406 22.344 1 88.31 82 TYR A N 1
ATOM 720 C CA . TYR A 1 82 ? -13.234 24.625 23.125 1 88.31 82 TYR A CA 1
ATOM 721 C C . TYR A 1 82 ? -14.242 25.703 22.75 1 88.31 82 TYR A C 1
ATOM 723 O O . TYR A 1 82 ? -14.844 26.328 23.625 1 88.31 82 TYR A O 1
ATOM 731 N N . ARG A 1 83 ? -14.438 25.922 21.547 1 88.38 83 ARG A N 1
ATOM 732 C CA . ARG A 1 83 ? -15.328 26.953 21.047 1 88.38 83 ARG A CA 1
ATOM 733 C C . ARG A 1 83 ? -16.781 26.672 21.438 1 88.38 83 ARG A C 1
ATOM 735 O O . ARG A 1 83 ? -17.578 27.594 21.609 1 88.38 83 ARG A O 1
ATOM 742 N N . ASN A 1 84 ? -17.094 25.391 21.531 1 85.75 84 ASN A N 1
ATOM 743 C CA . ASN A 1 84 ? -18.453 24.984 21.844 1 85.75 84 ASN A CA 1
ATOM 744 C C . ASN A 1 84 ? -18.703 24.969 23.344 1 85.75 84 ASN A C 1
ATOM 746 O O . ASN A 1 84 ? -19.781 24.594 23.797 1 85.75 84 ASN A O 1
ATOM 750 N N . GLY A 1 85 ? -17.828 25.562 24.188 1 78.31 85 GLY A N 1
ATOM 751 C CA . GLY A 1 85 ? -18.031 25.766 25.625 1 78.31 85 GLY A CA 1
ATOM 752 C C . GLY A 1 85 ? -17.812 24.516 26.438 1 78.31 85 GLY A C 1
ATOM 753 O O . GLY A 1 85 ? -18.391 24.359 27.516 1 78.31 85 GLY A O 1
ATOM 754 N N . ASN A 1 86 ? -17.359 23.578 25.844 1 66.81 86 ASN A N 1
ATOM 755 C CA . ASN A 1 86 ? -17.047 22.422 26.688 1 66.81 86 ASN A CA 1
ATOM 756 C C . ASN A 1 86 ? -15.711 22.609 27.406 1 66.81 86 ASN A C 1
ATOM 758 O O . ASN A 1 86 ? -14.664 22.203 26.906 1 66.81 86 ASN A O 1
ATOM 762 N N . PRO A 1 87 ? -15.789 23.578 28.516 1 58.44 87 PRO A N 1
ATOM 763 C CA . PRO A 1 87 ? -14.594 24.109 29.172 1 58.44 87 PRO A CA 1
ATOM 764 C C . PRO A 1 87 ? -13.672 23.016 29.703 1 58.44 87 PRO A C 1
ATOM 766 O O . PRO A 1 87 ? -12.508 23.266 30 1 58.44 87 PRO A O 1
ATOM 769 N N . GLY A 1 88 ? -14.211 22.016 30.312 1 57.41 88 GLY A N 1
ATOM 770 C CA . GLY A 1 88 ? -13.367 21.141 31.109 1 57.41 88 GLY A CA 1
ATOM 771 C C . GLY A 1 88 ? -12.117 20.688 30.375 1 57.41 88 GLY A C 1
ATOM 772 O O . GLY A 1 88 ? -11.219 20.109 30.984 1 57.41 88 GLY A O 1
ATOM 773 N N . ARG A 1 89 ? -12.062 20.672 29.078 1 58.78 89 ARG A N 1
ATOM 774 C CA . ARG A 1 89 ? -10.852 20.188 28.406 1 58.78 89 ARG A CA 1
ATOM 775 C C . ARG A 1 89 ? -10.078 21.344 27.781 1 58.78 89 ARG A C 1
ATOM 777 O O . ARG A 1 89 ? -10.664 22.234 27.172 1 58.78 89 ARG A O 1
ATOM 784 N N . ARG A 1 90 ? -9.07 21.938 28.578 1 67.19 90 ARG A N 1
ATOM 785 C CA . ARG A 1 90 ? -8.078 22.828 27.969 1 67.19 90 ARG A CA 1
ATOM 786 C C . ARG A 1 90 ? -7.801 22.422 26.531 1 67.19 90 ARG A C 1
ATOM 788 O O . ARG A 1 90 ? -6.816 21.734 26.25 1 67.19 90 ARG A O 1
ATOM 795 N N . LEU A 1 91 ? -8.859 22.703 25.672 1 81 91 LEU A N 1
ATOM 796 C CA . LEU A 1 91 ? -8.93 22.219 24.297 1 81 91 LEU A CA 1
ATOM 797 C C . LEU A 1 91 ? -8.367 23.25 23.312 1 81 91 LEU A C 1
ATOM 799 O O . LEU A 1 91 ? -8.133 22.953 22.141 1 81 91 LEU A O 1
ATOM 803 N N . TRP A 1 92 ? -7.938 24.422 23.922 1 86 92 TRP A N 1
ATOM 804 C CA . TRP A 1 92 ? -7.387 25.438 23.031 1 86 92 TRP A CA 1
ATOM 805 C C . TRP A 1 92 ? -5.902 25.188 22.766 1 86 92 TRP A C 1
ATOM 807 O O . TRP A 1 92 ? -5.137 24.938 23.703 1 86 92 TRP A O 1
ATOM 817 N N . THR A 1 93 ? -5.52 25.172 21.594 1 89.19 93 THR A N 1
ATOM 818 C CA . THR A 1 93 ? -4.117 25.172 21.188 1 89.19 93 THR A CA 1
ATOM 819 C C . THR A 1 93 ? -3.863 26.234 20.125 1 89.19 93 THR A C 1
ATOM 821 O O . THR A 1 93 ? -4.777 26.609 19.375 1 89.19 93 THR A O 1
ATOM 824 N N . ARG A 1 94 ? -2.631 26.797 20.125 1 92.75 94 ARG A N 1
ATOM 825 C CA . ARG A 1 94 ? -2.248 27.766 19.109 1 92.75 94 ARG A CA 1
ATOM 826 C C . ARG A 1 94 ? -2.467 27.203 17.703 1 92.75 94 ARG A C 1
ATOM 828 O O . ARG A 1 94 ? -2.959 27.906 16.812 1 92.75 94 ARG A O 1
ATOM 835 N N . THR A 1 95 ? -2.061 25.938 17.594 1 94.31 95 THR A N 1
ATOM 836 C CA . THR A 1 95 ? -2.225 25.297 16.281 1 94.31 95 THR A CA 1
ATOM 837 C C . THR A 1 95 ? -3.703 25.141 15.945 1 94.31 95 THR A C 1
ATOM 839 O O . THR A 1 95 ? -4.113 25.344 14.805 1 94.31 95 THR A O 1
ATOM 842 N N . GLY A 1 96 ? -4.539 24.703 16.938 1 94.19 96 GLY A N 1
ATOM 843 C CA . GLY A 1 96 ? -5.973 24.594 16.719 1 94.19 96 GLY A CA 1
ATOM 844 C C . GLY A 1 96 ? -6.605 25.906 16.281 1 94.19 96 GLY A C 1
ATOM 845 O O . GLY A 1 96 ? -7.441 25.922 15.367 1 94.19 96 GLY A O 1
ATOM 846 N N . ALA A 1 97 ? -6.223 26.953 16.922 1 95.06 97 ALA A N 1
ATOM 847 C CA . ALA A 1 97 ? -6.754 28.281 16.594 1 95.06 97 ALA A CA 1
ATOM 848 C C . ALA A 1 97 ? -6.273 28.734 15.219 1 95.06 97 ALA A C 1
ATOM 850 O O . ALA A 1 97 ? -7.059 29.25 14.422 1 95.06 97 ALA A O 1
ATOM 851 N N . ARG A 1 98 ? -5.012 28.531 14.922 1 95.12 98 ARG A N 1
ATOM 852 C CA . ARG A 1 98 ? -4.41 29 13.68 1 95.12 98 ARG A CA 1
ATOM 853 C C . ARG A 1 98 ? -5.039 28.328 12.469 1 95.12 98 ARG A C 1
ATOM 855 O O . ARG A 1 98 ? -5.273 28.969 11.445 1 95.12 98 ARG A O 1
ATOM 862 N N . TYR A 1 99 ? -5.258 27.094 12.602 1 94.44 99 TYR A N 1
ATOM 863 C CA . TYR A 1 99 ? -5.676 26.344 11.422 1 94.44 99 TYR A CA 1
ATOM 864 C C . TYR A 1 99 ? -7.176 26.094 11.438 1 94.44 99 TYR A C 1
ATOM 866 O O . TYR A 1 99 ? -7.703 25.375 10.586 1 94.44 99 TYR A O 1
ATOM 874 N N . TYR A 1 100 ? -7.895 26.688 12.367 1 94.12 100 TYR A N 1
ATOM 875 C CA . TYR A 1 100 ? -9.32 26.438 12.539 1 94.12 100 TYR A CA 1
ATOM 876 C C . TYR A 1 100 ? -10.086 26.75 11.258 1 94.12 100 TYR A C 1
ATOM 878 O O . TYR A 1 100 ? -10.883 25.922 10.789 1 94.12 100 TYR A O 1
ATOM 886 N N . ARG A 1 101 ? -9.828 27.875 10.695 1 91.75 101 ARG A N 1
ATOM 887 C CA . ARG A 1 101 ? -10.578 28.297 9.516 1 91.75 101 ARG A CA 1
ATOM 888 C C . ARG A 1 101 ? -10.344 27.344 8.352 1 91.75 101 ARG A C 1
ATOM 890 O O . ARG A 1 101 ? -11.281 27.016 7.613 1 91.75 101 ARG A O 1
ATOM 897 N N . GLU A 1 102 ? -9.195 26.953 8.211 1 88.69 102 GLU A N 1
ATOM 898 C CA . GLU A 1 102 ? -8.859 26.062 7.105 1 88.69 102 GLU A CA 1
ATOM 899 C C . GLU A 1 102 ? -9.43 24.672 7.332 1 88.69 102 GLU A C 1
ATOM 901 O O . GLU A 1 102 ? -10.031 24.078 6.426 1 88.69 102 GLU A O 1
ATOM 906 N N . PHE A 1 103 ? -9.328 24.141 8.477 1 93 103 PHE A N 1
ATOM 907 C CA . PHE A 1 103 ? -9.695 22.766 8.773 1 93 103 PHE A CA 1
ATOM 908 C C . PHE A 1 103 ? -11.203 22.641 8.969 1 93 103 PHE A C 1
ATOM 910 O O . PHE A 1 103 ? -11.766 21.547 8.867 1 93 103 PHE A O 1
ATOM 917 N N . ARG A 1 104 ? -11.867 23.766 9.18 1 90.75 104 ARG A N 1
ATOM 918 C CA . ARG A 1 104 ? -13.312 23.734 9.328 1 90.75 104 ARG A CA 1
ATOM 919 C C . ARG A 1 104 ? -13.992 23.312 8.031 1 90.75 104 ARG A C 1
ATOM 921 O O . ARG A 1 104 ? -15.125 22.828 8.039 1 90.75 104 ARG A O 1
ATOM 928 N N . THR A 1 105 ? -13.305 23.453 6.902 1 87.75 105 THR A N 1
ATOM 929 C CA . THR A 1 105 ? -13.82 23.016 5.605 1 87.75 105 THR A CA 1
ATOM 930 C C . THR A 1 105 ? -13.812 21.5 5.5 1 87.75 105 THR A C 1
ATOM 932 O O . THR A 1 105 ? -14.461 20.938 4.613 1 87.75 105 THR A O 1
ATOM 935 N N . ARG A 1 106 ? -13.055 20.797 6.34 1 87.56 106 ARG A N 1
ATOM 936 C CA . ARG A 1 106 ? -12.898 19.344 6.352 1 87.56 106 ARG A CA 1
ATOM 937 C C . ARG A 1 106 ? -12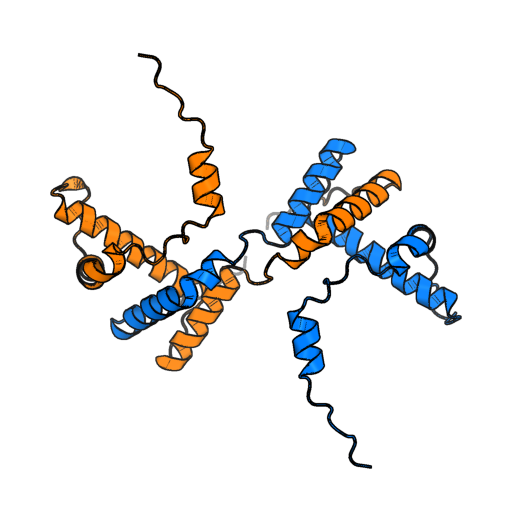.359 18.844 5.02 1 87.56 106 ARG A C 1
ATOM 939 O O . ARG A 1 106 ? -12.797 17.812 4.52 1 87.56 106 ARG A O 1
ATOM 946 N N . PHE A 1 107 ? -11.391 19.578 4.426 1 85.12 107 PHE A N 1
ATOM 947 C CA . PHE A 1 107 ? -10.891 19.328 3.082 1 85.12 107 PHE A CA 1
ATOM 948 C C . PHE A 1 107 ? -10.219 17.953 3.004 1 85.12 107 PHE A C 1
ATOM 950 O O . PHE A 1 107 ? -10.055 17.406 1.913 1 85.12 107 PHE A O 1
ATOM 957 N N . TRP A 1 108 ? -9.734 17.406 4.137 1 86.62 108 TRP A N 1
ATOM 958 C CA . TRP A 1 108 ? -8.938 16.188 4.129 1 86.62 108 TRP A CA 1
ATOM 959 C C . TRP A 1 108 ? -9.836 14.953 4.094 1 86.62 108 TRP A C 1
ATOM 961 O O . TRP A 1 108 ? -9.352 13.828 3.951 1 86.62 108 TRP A O 1
ATOM 971 N N . GLU A 1 109 ? -11.039 15.125 4.32 1 80 109 GLU A N 1
ATOM 972 C CA . GLU A 1 109 ? -11.953 13.984 4.328 1 80 109 GLU A CA 1
ATOM 973 C C . GLU A 1 109 ? -12.141 13.414 2.922 1 80 109 GLU A C 1
ATOM 975 O O . GLU A 1 109 ? -11.914 14.117 1.931 1 80 109 GLU A O 1
ATOM 980 N N . ARG A 1 110 ? -12.461 12.094 2.818 1 72.06 110 ARG A N 1
ATOM 981 C CA . ARG A 1 110 ? -12.68 11.422 1.54 1 72.06 110 ARG A CA 1
ATOM 982 C C . ARG A 1 110 ? -13.82 12.078 0.766 1 72.06 110 ARG A C 1
ATOM 984 O O . ARG A 1 110 ? -14.891 12.328 1.32 1 72.06 110 ARG A O 1
ATOM 991 N N . PRO A 1 111 ? -13.352 12.5 -0.526 1 59.78 111 PRO A N 1
ATOM 992 C CA . PRO A 1 111 ? -14.438 13.102 -1.307 1 59.78 111 PRO A CA 1
ATOM 993 C C . PRO A 1 111 ? -15.617 12.156 -1.501 1 59.78 111 PRO A C 1
ATOM 995 O O . PRO A 1 111 ? -15.43 10.938 -1.599 1 59.78 111 PRO A O 1
ATOM 998 N N . VAL A 1 112 ? -16.703 12.523 -1.05 1 54.78 112 VAL A N 1
ATOM 999 C CA . VAL A 1 112 ? -17.922 11.727 -1.26 1 54.78 112 VAL A CA 1
ATOM 1000 C C . VAL A 1 112 ? -17.984 11.258 -2.711 1 54.78 112 VAL A C 1
ATOM 1002 O O . VAL A 1 112 ? -17.891 12.07 -3.637 1 54.78 112 VAL A O 1
ATOM 1005 N N . THR A 1 113 ? -17.453 10.102 -2.877 1 50.75 113 THR A N 1
ATOM 1006 C CA . THR A 1 113 ? -17.562 9.602 -4.242 1 50.75 113 THR A CA 1
ATOM 1007 C C . THR A 1 113 ? -19.031 9.352 -4.609 1 50.75 113 THR A C 1
ATOM 1009 O O . THR A 1 113 ? -19.891 9.266 -3.732 1 50.75 113 THR A O 1
ATOM 1012 N N . ARG A 1 114 ? -19.141 9.422 -5.949 1 49 114 ARG A N 1
ATOM 1013 C CA . ARG A 1 114 ? -20.469 9.117 -6.461 1 49 114 ARG A CA 1
ATOM 1014 C C . ARG A 1 114 ? -21.016 7.82 -5.863 1 49 114 ARG A C 1
ATOM 1016 O O . ARG A 1 114 ? -22.219 7.676 -5.656 1 49 114 ARG A O 1
ATOM 1023 N N . ASP A 1 115 ? -20.141 6.934 -5.738 1 46.47 115 ASP A N 1
ATOM 1024 C CA . ASP A 1 115 ? -20.578 5.641 -5.227 1 46.47 115 ASP A CA 1
ATOM 1025 C C . ASP A 1 115 ? -21 5.742 -3.764 1 46.47 115 ASP A C 1
ATOM 1027 O O . ASP A 1 115 ? -21.906 5.027 -3.32 1 46.47 115 ASP A O 1
ATOM 1031 N N . ASP A 1 116 ? -20.391 6.477 -3 1 45.94 116 ASP A N 1
ATOM 1032 C CA . ASP A 1 116 ? -20.797 6.734 -1.625 1 45.94 116 ASP A CA 1
ATOM 1033 C C . ASP A 1 116 ? -22.203 7.332 -1.578 1 45.94 116 ASP A C 1
ATOM 1035 O O . ASP A 1 116 ? -23 6.996 -0.699 1 45.94 116 ASP A O 1
ATOM 1039 N N . ARG A 1 117 ? -22.422 8.344 -2.396 1 48.5 117 ARG A N 1
ATOM 1040 C CA . ARG A 1 117 ? -23.766 8.883 -2.516 1 48.5 117 ARG A CA 1
ATOM 1041 C C . ARG A 1 117 ? -24.766 7.789 -2.857 1 48.5 117 ARG A C 1
ATOM 1043 O O . ARG A 1 117 ? -25.891 7.781 -2.34 1 48.5 117 ARG A O 1
ATOM 1050 N N . ARG A 1 118 ? -24.281 6.934 -3.756 1 45 118 ARG A N 1
ATOM 1051 C CA . ARG A 1 118 ? -25.188 5.855 -4.148 1 45 118 ARG A CA 1
ATOM 1052 C C . ARG A 1 118 ? -25.406 4.871 -3.002 1 45 118 ARG A C 1
ATOM 1054 O O . ARG A 1 118 ? -26.516 4.383 -2.793 1 45 118 ARG A O 1
ATOM 1061 N N . ALA A 1 119 ? -24.391 4.629 -2.35 1 42.31 119 ALA A N 1
ATOM 1062 C CA . ALA A 1 119 ? -24.516 3.723 -1.211 1 42.31 119 ALA A CA 1
ATOM 1063 C C . ALA A 1 119 ? -25.328 4.363 -0.089 1 42.31 119 ALA A C 1
ATOM 1065 O O . ALA A 1 119 ? -26.109 3.688 0.587 1 42.31 119 ALA A O 1
ATOM 1066 N N . ARG A 1 120 ? -25.062 5.574 0.111 1 50.09 120 ARG A N 1
ATOM 1067 C CA . ARG A 1 120 ? -25.891 6.262 1.104 1 50.09 120 ARG A CA 1
ATOM 1068 C C . ARG A 1 120 ? -27.344 6.316 0.669 1 50.09 120 ARG A C 1
ATOM 1070 O O . ARG A 1 120 ? -28.25 6.266 1.506 1 50.09 120 ARG A O 1
ATOM 1077 N N . ARG A 1 121 ? -27.469 6.465 -0.586 1 49.59 121 ARG A N 1
ATOM 1078 C CA . ARG A 1 121 ? -28.828 6.508 -1.088 1 49.59 121 ARG A CA 1
ATOM 1079 C C . ARG A 1 121 ? -29.5 5.141 -0.973 1 49.59 121 ARG A C 1
ATOM 1081 O O . ARG A 1 121 ? -30.719 5.051 -0.798 1 49.59 121 ARG A O 1
ATOM 1088 N N . ASN A 1 122 ? -28.641 4.148 -1.161 1 43.19 122 ASN A N 1
ATOM 1089 C CA . ASN A 1 122 ? -29.219 2.809 -1.108 1 43.19 122 ASN A CA 1
ATOM 1090 C C . ASN A 1 122 ? -29.281 2.287 0.324 1 43.19 122 ASN A C 1
ATOM 1092 O O . ASN A 1 122 ? -29.531 1.099 0.544 1 43.19 122 ASN A O 1
ATOM 1096 N N . LEU A 1 123 ? -28.688 3.033 1.181 1 42.94 123 LEU A N 1
ATOM 1097 C CA . LEU A 1 123 ? -28.875 2.592 2.557 1 42.94 123 LEU A CA 1
ATOM 1098 C C . LEU A 1 123 ? -30.359 2.525 2.902 1 42.94 123 LEU A C 1
ATOM 1100 O O . LEU A 1 123 ? -31.109 3.447 2.588 1 42.94 123 LEU A O 1
ATOM 1104 N N . PRO A 1 124 ? -30.703 1.329 3.162 1 39.62 124 PRO A N 1
ATOM 1105 C CA . PRO A 1 124 ? -32.125 1.187 3.479 1 39.62 124 PRO A CA 1
ATOM 1106 C C . PRO A 1 124 ? -32.594 2.148 4.57 1 39.62 124 PRO A C 1
ATOM 1108 O O . PRO A 1 124 ? -31.859 2.406 5.523 1 39.62 124 PRO A O 1
ATOM 1111 N N . THR A 1 125 ? -33.281 3.174 4.227 1 41.59 125 THR A N 1
ATOM 1112 C CA . THR A 1 125 ? -34.031 3.941 5.223 1 41.59 125 THR A CA 1
ATOM 1113 C C . THR A 1 125 ? -34.719 3.014 6.219 1 41.59 125 THR A C 1
ATOM 1115 O O . THR A 1 125 ? -35.625 2.256 5.852 1 41.59 125 THR A O 1
ATOM 1118 N N . TYR A 1 126 ? -34 2.418 7.137 1 37.44 126 TYR A N 1
ATOM 1119 C CA . TYR A 1 126 ? -34.719 1.727 8.203 1 37.44 126 TYR A CA 1
ATOM 1120 C C . TYR A 1 126 ? -35.75 2.648 8.852 1 37.44 126 TYR A C 1
ATOM 1122 O O . TYR A 1 126 ? -35.375 3.701 9.391 1 37.44 126 TYR A O 1
ATOM 1130 N N . ARG A 1 127 ? -36.938 2.779 8.391 1 43.41 127 ARG A N 1
ATOM 1131 C CA . ARG A 1 127 ? -38.094 3.326 9.086 1 43.41 127 ARG A CA 1
ATOM 1132 C C . ARG A 1 127 ? -38.125 2.879 10.547 1 43.41 127 ARG A C 1
ATOM 1134 O O . ARG A 1 127 ? -38.031 1.684 10.836 1 43.41 127 ARG A O 1
ATOM 1141 N N . ARG A 1 128 ? -37.719 3.676 11.406 1 37.41 128 ARG A N 1
ATOM 1142 C CA . ARG A 1 128 ? -38.031 3.469 12.812 1 37.41 128 ARG A CA 1
ATOM 1143 C C . ARG A 1 128 ? -39.5 3.037 12.984 1 37.41 128 ARG A C 1
ATOM 1145 O O . ARG A 1 128 ? -40.406 3.682 12.461 1 37.41 128 ARG A O 1
ATOM 1152 N N . ARG A 1 129 ? -39.719 1.754 13.062 1 37.97 129 ARG A N 1
ATOM 1153 C CA . ARG A 1 129 ? -41.062 1.381 13.57 1 37.97 129 ARG A CA 1
ATOM 1154 C C . ARG A 1 129 ? -41.406 2.223 14.789 1 37.97 129 ARG A C 1
ATOM 1156 O O . ARG A 1 129 ? -40.688 2.254 15.781 1 37.97 129 ARG A O 1
ATOM 1163 N N . ARG A 1 130 ? -42.219 3.273 14.586 1 29.47 130 ARG A N 1
ATOM 1164 C CA . ARG A 1 130 ? -42.969 3.887 15.672 1 29.47 130 ARG A CA 1
ATOM 1165 C C . ARG A 1 130 ? -43.844 2.854 16.391 1 29.47 130 ARG A C 1
ATOM 1167 O O . ARG A 1 130 ? -44.375 1.95 15.758 1 29.47 130 ARG A O 1
ATOM 1174 N N . MET B 1 1 ? 24.219 -8.367 25.938 1 35.91 1 MET B N 1
ATOM 1175 C CA . MET B 1 1 ? 23.062 -8.008 25.141 1 35.91 1 MET B CA 1
ATOM 1176 C C . MET B 1 1 ? 23.234 -6.629 24.516 1 35.91 1 MET B C 1
ATOM 1178 O O . MET B 1 1 ? 23.5 -5.656 25.219 1 35.91 1 MET B O 1
ATOM 1182 N N . PRO B 1 2 ? 23.625 -6.531 23.25 1 40.41 2 PRO B N 1
ATOM 1183 C CA . PRO B 1 2 ? 24 -5.199 22.766 1 40.41 2 PRO B CA 1
ATOM 1184 C C . PRO B 1 2 ? 22.844 -4.203 22.844 1 40.41 2 PRO B C 1
ATOM 1186 O O . PRO B 1 2 ? 21.672 -4.594 22.781 1 40.41 2 PRO B O 1
ATOM 1189 N N . ARG B 1 3 ? 23.109 -3.125 23.594 1 42.44 3 ARG B N 1
ATOM 1190 C CA . ARG B 1 3 ? 22.188 -2.006 23.781 1 42.44 3 ARG B CA 1
ATOM 1191 C C . ARG B 1 3 ? 21.594 -1.571 22.438 1 42.44 3 ARG B C 1
ATOM 1193 O O . ARG B 1 3 ? 22.344 -1.302 21.484 1 42.44 3 ARG B O 1
ATOM 1200 N N . GLN B 1 4 ? 20.578 -2.191 21.953 1 37.47 4 GLN B N 1
ATOM 1201 C CA . GLN B 1 4 ? 19.891 -1.59 20.812 1 37.47 4 GLN B CA 1
ATOM 1202 C C . GLN B 1 4 ? 19.859 -0.068 20.938 1 37.47 4 GLN B C 1
ATOM 1204 O O . GLN B 1 4 ? 19.281 0.474 21.875 1 37.47 4 GLN B O 1
ATOM 1209 N N . THR B 1 5 ? 20.938 0.658 20.75 1 40.38 5 THR B N 1
ATOM 1210 C CA . THR B 1 5 ? 20.938 2.117 20.75 1 40.38 5 THR B CA 1
ATOM 1211 C C . THR B 1 5 ? 19.641 2.646 20.125 1 40.38 5 THR B C 1
ATOM 1213 O O . THR B 1 5 ? 19.281 2.26 19 1 40.38 5 THR B O 1
ATOM 1216 N N . ARG B 1 6 ? 18.672 2.93 20.859 1 46.06 6 ARG B N 1
ATOM 1217 C CA . ARG B 1 6 ? 17.453 3.58 20.359 1 46.06 6 ARG B CA 1
ATOM 1218 C C . ARG B 1 6 ? 17.797 4.594 19.266 1 46.06 6 ARG B C 1
ATOM 1220 O O . ARG B 1 6 ? 18.594 5.504 19.5 1 46.06 6 ARG B O 1
ATOM 1227 N N . ARG B 1 7 ? 17.984 4.211 18.078 1 46.72 7 ARG B N 1
ATOM 1228 C CA . ARG B 1 7 ? 18.141 5.23 17.047 1 46.72 7 ARG B CA 1
ATOM 1229 C C . ARG B 1 7 ? 17.547 6.559 17.5 1 46.72 7 ARG B C 1
ATOM 1231 O O . ARG B 1 7 ? 16.391 6.613 17.938 1 46.72 7 ARG B O 1
ATOM 1238 N N . ARG B 1 8 ? 18.234 7.359 18.062 1 47.53 8 ARG B N 1
ATOM 1239 C CA . ARG B 1 8 ? 17.859 8.703 18.5 1 47.53 8 ARG B CA 1
ATOM 1240 C C . ARG B 1 8 ? 16.906 9.359 17.516 1 47.53 8 ARG B C 1
ATOM 1242 O O . ARG B 1 8 ? 17.281 9.609 16.359 1 47.53 8 ARG B O 1
ATOM 1249 N N . SER B 1 9 ? 15.656 9.016 17.578 1 54.72 9 SER B N 1
ATOM 1250 C CA . SER B 1 9 ? 14.656 9.703 16.766 1 54.72 9 SER B CA 1
ATOM 1251 C C . SER B 1 9 ? 14.898 11.211 16.75 1 54.72 9 SER B C 1
ATOM 1253 O O . SER B 1 9 ? 15.102 11.82 17.812 1 54.72 9 SER B O 1
ATOM 1255 N N . TYR B 1 10 ? 15.773 11.734 15.844 1 61.16 10 TYR B N 1
ATOM 1256 C CA . TYR B 1 10 ? 15.992 13.164 15.641 1 61.16 10 TYR B CA 1
ATOM 1257 C C . TYR B 1 10 ? 14.695 13.945 15.805 1 61.16 10 TYR B C 1
ATOM 1259 O O . TYR B 1 10 ? 13.695 13.648 15.148 1 61.16 10 TYR B O 1
ATOM 1267 N N . ASN B 1 11 ? 14.57 14.609 16.906 1 75 11 ASN B N 1
ATOM 1268 C CA . ASN B 1 11 ? 13.414 15.445 17.203 1 75 11 ASN B CA 1
ATOM 1269 C C . ASN B 1 11 ? 13.359 16.672 16.297 1 75 11 ASN B C 1
ATOM 1271 O O . ASN B 1 11 ? 14.25 17.516 16.328 1 75 11 ASN B O 1
ATOM 1275 N N . VAL B 1 12 ? 12.555 16.656 15.273 1 83.06 12 VAL B N 1
ATOM 1276 C CA . VAL B 1 12 ? 12.375 17.781 14.367 1 83.06 12 VAL B CA 1
ATOM 1277 C C . VAL B 1 12 ? 11.477 18.828 15.008 1 83.06 12 VAL B C 1
ATOM 1279 O O . VAL B 1 12 ? 10.461 18.484 15.633 1 83.06 12 VAL B O 1
ATOM 1282 N N . HIS B 1 13 ? 11.984 20.094 14.969 1 92 13 HIS B N 1
ATOM 1283 C CA . HIS B 1 13 ? 11.164 21.219 15.406 1 92 13 HIS B CA 1
ATOM 1284 C C . HIS B 1 13 ? 10.312 21.766 14.266 1 92 13 HIS B C 1
ATOM 1286 O O . HIS B 1 13 ? 10.844 22.25 13.258 1 92 13 HIS B O 1
ATOM 1292 N N . TRP B 1 14 ? 9.039 21.656 14.445 1 94.94 14 TRP B N 1
ATOM 1293 C CA . TRP B 1 14 ? 8.109 22.141 13.438 1 94.94 14 TRP B CA 1
ATOM 1294 C C . TRP B 1 14 ? 7.828 23.625 13.633 1 94.94 14 TRP B C 1
ATOM 1296 O O . TRP B 1 14 ? 7.387 24.047 14.703 1 94.94 14 TRP B O 1
ATOM 1306 N N . ASN B 1 15 ? 8.148 24.422 12.625 1 94.31 15 ASN B N 1
ATOM 1307 C CA . ASN B 1 15 ? 7.723 25.812 12.648 1 94.31 15 ASN B CA 1
ATOM 1308 C C . ASN B 1 15 ? 6.469 26.016 11.805 1 94.31 15 ASN B C 1
ATOM 1310 O O . ASN B 1 15 ? 5.969 25.078 11.18 1 94.31 15 ASN B O 1
ATOM 1314 N N . TRP B 1 16 ? 5.934 27.266 11.773 1 95.81 16 TRP B N 1
ATOM 1315 C CA . TRP B 1 16 ? 4.672 27.562 11.109 1 95.81 16 TRP B CA 1
ATOM 1316 C C . TRP B 1 16 ? 4.793 27.375 9.602 1 95.81 16 TRP B C 1
ATOM 1318 O O . TRP B 1 16 ? 3.848 26.922 8.953 1 95.81 16 TRP B O 1
ATOM 1328 N N . ALA B 1 17 ? 5.926 27.75 9.008 1 94.81 17 ALA B N 1
ATOM 1329 C CA . ALA B 1 17 ? 6.121 27.609 7.562 1 94.81 17 ALA B CA 1
ATOM 1330 C C . ALA B 1 17 ? 6.09 26.141 7.145 1 94.81 17 ALA B C 1
ATOM 1332 O O . ALA B 1 17 ? 5.5 25.797 6.117 1 94.81 17 ALA B O 1
ATOM 1333 N N . MET B 1 18 ? 6.715 25.281 7.961 1 94.75 18 MET B N 1
ATOM 1334 C CA . MET B 1 18 ? 6.695 23.828 7.723 1 94.75 18 MET B CA 1
ATOM 1335 C C . MET B 1 18 ? 5.277 23.281 7.824 1 94.75 18 MET B C 1
ATOM 1337 O O . MET B 1 18 ? 4.859 22.469 6.996 1 94.75 18 MET B O 1
ATOM 1341 N N . MET B 1 19 ? 4.52 23.703 8.852 1 95.5 19 MET B N 1
ATOM 1342 C CA . MET B 1 19 ? 3.148 23.25 9.055 1 95.5 19 MET B CA 1
ATOM 1343 C C . MET B 1 19 ? 2.252 23.703 7.906 1 95.5 19 MET B C 1
ATOM 1345 O O . MET B 1 19 ? 1.424 22.938 7.414 1 95.5 19 MET B O 1
ATOM 1349 N N . ASP B 1 20 ? 2.484 24.922 7.441 1 95.56 20 ASP B N 1
ATOM 1350 C CA . ASP B 1 20 ? 1.725 25.438 6.305 1 95.56 20 ASP B CA 1
ATOM 1351 C C . ASP B 1 20 ? 1.984 24.594 5.055 1 95.56 20 ASP B C 1
ATOM 1353 O O . ASP B 1 20 ? 1.058 24.297 4.301 1 95.56 20 ASP B O 1
ATOM 1357 N N . GLU B 1 21 ? 3.256 24.266 4.832 1 94.38 21 GLU B N 1
ATOM 1358 C CA . GLU B 1 21 ? 3.613 23.453 3.684 1 94.38 21 GLU B CA 1
ATOM 1359 C C . GLU B 1 21 ? 2.99 22.062 3.785 1 94.38 21 GLU B C 1
ATOM 1361 O O . GLU B 1 21 ? 2.473 21.531 2.799 1 94.38 21 GLU B O 1
ATOM 1366 N N . LEU B 1 22 ? 3.031 21.422 4.949 1 96 22 LEU B N 1
ATOM 1367 C CA . LEU B 1 22 ? 2.412 20.125 5.184 1 96 22 LEU B CA 1
ATOM 1368 C C . LEU B 1 22 ? 0.931 20.156 4.828 1 96 22 LEU B C 1
ATOM 1370 O O . LEU B 1 22 ? 0.44 19.281 4.117 1 96 22 LEU B O 1
ATOM 1374 N N . VAL B 1 23 ? 0.218 21.141 5.336 1 95.19 23 VAL B N 1
ATOM 1375 C CA . VAL B 1 23 ? -1.217 21.297 5.121 1 95.19 23 VAL B CA 1
ATOM 1376 C C . VAL B 1 23 ? -1.499 21.5 3.637 1 95.19 23 VAL B C 1
ATOM 1378 O O . VAL B 1 23 ? -2.43 20.906 3.084 1 95.19 23 VAL B O 1
ATOM 1381 N N . ASP B 1 24 ? -0.669 22.297 2.957 1 92.88 24 ASP B N 1
ATOM 1382 C CA . ASP B 1 24 ? -0.845 22.578 1.535 1 92.88 24 ASP B CA 1
ATOM 1383 C C . ASP B 1 24 ? -0.66 21.312 0.7 1 92.88 24 ASP B C 1
ATOM 1385 O O . ASP B 1 24 ? -1.435 21.062 -0.223 1 92.88 24 ASP B O 1
ATOM 1389 N N . ILE B 1 25 ? 0.339 20.578 1.025 1 92.56 25 ILE B N 1
ATOM 1390 C CA . ILE B 1 25 ? 0.593 19.359 0.286 1 92.56 25 ILE B CA 1
ATOM 1391 C C . ILE B 1 25 ? -0.601 18.406 0.427 1 92.56 25 ILE B C 1
ATOM 1393 O O . ILE B 1 25 ? -1.083 17.859 -0.564 1 92.56 25 ILE B O 1
ATOM 1397 N N . ARG B 1 26 ? -1.008 18.219 1.686 1 91.94 26 ARG B N 1
ATOM 1398 C CA . ARG B 1 26 ? -2.121 17.312 1.932 1 91.94 26 ARG B CA 1
ATOM 1399 C C . ARG B 1 26 ? -3.385 17.781 1.226 1 91.94 26 ARG B C 1
ATOM 1401 O O . ARG B 1 26 ? -4.156 16.969 0.705 1 91.94 26 ARG B O 1
ATOM 1408 N N . ARG B 1 27 ? -3.607 19.031 1.252 1 88.31 27 ARG B N 1
ATOM 1409 C CA . ARG B 1 27 ? -4.762 19.594 0.562 1 88.31 27 ARG B CA 1
ATOM 1410 C C . ARG B 1 27 ? -4.699 19.312 -0.935 1 88.31 27 ARG B C 1
ATOM 1412 O O . ARG B 1 27 ? -5.656 18.812 -1.52 1 88.31 27 ARG B O 1
ATOM 1419 N N . ASP B 1 28 ? -3.586 19.562 -1.563 1 85.06 28 ASP B N 1
ATOM 1420 C CA . ASP B 1 28 ? -3.395 19.438 -3.006 1 85.06 28 ASP B CA 1
ATOM 1421 C C . ASP B 1 28 ? -3.441 17.969 -3.443 1 85.06 28 ASP B C 1
ATOM 1423 O O . ASP B 1 28 ? -3.869 17.672 -4.559 1 85.06 28 ASP B O 1
ATOM 1427 N N . ARG B 1 29 ? -3.057 17.141 -2.496 1 86.38 29 ARG B N 1
ATOM 1428 C CA . ARG B 1 29 ? -2.928 15.75 -2.887 1 86.38 29 ARG B CA 1
ATOM 1429 C C . ARG B 1 29 ? -3.959 14.883 -2.17 1 86.38 29 ARG B C 1
ATOM 1431 O O . ARG B 1 29 ? -3.73 13.688 -1.949 1 86.38 29 ARG B O 1
ATOM 1438 N N . ASN B 1 30 ? -5.031 15.547 -1.795 1 82.12 30 ASN B N 1
ATOM 1439 C CA . ASN B 1 30 ? -6.07 14.836 -1.059 1 82.12 30 ASN B CA 1
ATOM 1440 C C . ASN B 1 30 ? -6.629 13.664 -1.863 1 82.12 30 ASN B C 1
ATOM 1442 O O . ASN B 1 30 ? -6.805 12.57 -1.33 1 82.12 30 ASN B O 1
ATOM 1446 N N . ARG B 1 31 ? -6.934 13.789 -3.09 1 75.75 31 ARG B N 1
ATOM 1447 C CA . ARG B 1 31 ? -7.477 12.734 -3.938 1 75.75 31 ARG B CA 1
ATOM 1448 C C . ARG B 1 31 ? -6.504 11.562 -4.043 1 75.75 31 ARG B C 1
ATOM 1450 O O . ARG B 1 31 ? -6.91 10.398 -3.953 1 75.75 31 ARG B O 1
ATOM 1457 N N . ALA B 1 32 ? -5.203 11.961 -4.25 1 75.25 32 ALA B N 1
ATOM 1458 C CA . ALA B 1 32 ? -4.18 10.922 -4.348 1 75.25 32 ALA B CA 1
ATOM 1459 C C . ALA B 1 32 ? -4.133 10.078 -3.076 1 75.25 32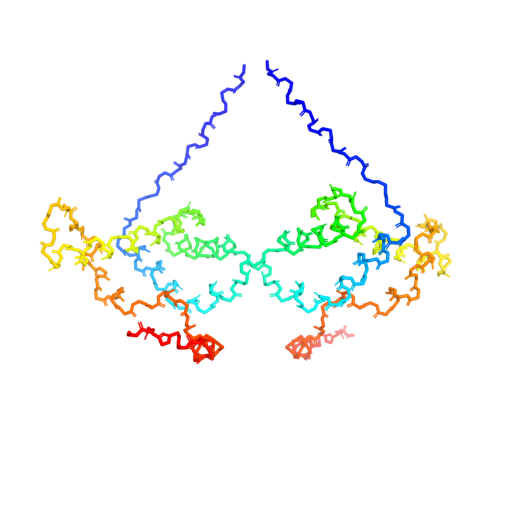 ALA B C 1
ATOM 1461 O O . ALA B 1 32 ? -3.998 8.852 -3.143 1 75.25 32 ALA B O 1
ATOM 1462 N N . TYR B 1 33 ? -4.215 10.781 -1.924 1 82.62 33 TYR B N 1
ATOM 1463 C CA . TYR B 1 33 ? -4.172 10.086 -0.646 1 82.62 33 TYR B CA 1
ATOM 1464 C C . TYR B 1 33 ? -5.336 9.102 -0.525 1 82.62 33 TYR B C 1
ATOM 1466 O O . TYR B 1 33 ? -5.145 7.953 -0.124 1 82.62 33 TYR B O 1
ATOM 1474 N N . HIS B 1 34 ? -6.543 9.539 -0.961 1 77.38 34 HIS B N 1
ATOM 1475 C CA . HIS B 1 34 ? -7.734 8.727 -0.768 1 77.38 34 HIS B CA 1
ATOM 1476 C C . HIS B 1 34 ? -7.824 7.625 -1.823 1 77.38 34 HIS B C 1
ATOM 1478 O O . HIS B 1 34 ? -8.547 6.641 -1.64 1 77.38 34 HIS B O 1
ATOM 1484 N N . ASN B 1 35 ? -7.086 7.824 -2.908 1 70.5 35 ASN B N 1
ATOM 1485 C CA . ASN B 1 35 ? -7.09 6.809 -3.953 1 70.5 35 ASN B CA 1
ATOM 1486 C C . ASN B 1 35 ? -6.16 5.648 -3.607 1 70.5 35 ASN B C 1
ATOM 1488 O O . ASN B 1 35 ? -6.16 4.621 -4.289 1 70.5 35 ASN B O 1
ATOM 1492 N N . ILE B 1 36 ? -5.262 6.129 -2.67 1 69.19 36 ILE B N 1
ATOM 1493 C CA . ILE B 1 36 ? -4.461 5 -2.211 1 69.19 36 ILE B CA 1
ATOM 1494 C C . ILE B 1 36 ? -5.371 3.916 -1.644 1 69.19 36 ILE B C 1
ATOM 1496 O O . ILE B 1 36 ? -6.086 4.148 -0.665 1 69.19 36 ILE B O 1
ATOM 1500 N N . ASN B 1 37 ? -5.66 2.971 -2.496 1 60.84 37 ASN B N 1
ATOM 1501 C CA . ASN B 1 37 ? -6.52 1.868 -2.08 1 60.84 37 ASN B CA 1
ATOM 1502 C C . ASN B 1 37 ? -5.887 1.056 -0.955 1 60.84 37 ASN B C 1
ATOM 1504 O O . ASN B 1 37 ? -4.68 0.8 -0.973 1 60.84 37 ASN B O 1
ATOM 1508 N N . GLY B 1 38 ? -6.293 1.467 0.281 1 58.41 38 GLY B N 1
ATOM 1509 C CA . GLY B 1 38 ? -5.891 0.829 1.524 1 58.41 38 GLY B CA 1
ATOM 1510 C C . GLY B 1 38 ? -5.48 -0.621 1.346 1 58.41 38 GLY B C 1
ATOM 1511 O O . GLY B 1 38 ? -4.984 -1.251 2.283 1 58.41 38 GLY B O 1
ATOM 1512 N N . ARG B 1 39 ? -5.785 -1.05 0.129 1 63.12 39 ARG B N 1
ATOM 1513 C CA . ARG B 1 39 ? -5.418 -2.461 0.087 1 63.12 39 ARG B CA 1
ATOM 1514 C C . ARG B 1 39 ? -3.973 -2.637 -0.367 1 63.12 39 ARG B C 1
ATOM 1516 O O . ARG B 1 39 ? -3.543 -2.016 -1.341 1 63.12 39 ARG B O 1
ATOM 1523 N N . SER B 1 40 ? -3.318 -3.025 0.457 1 75.81 40 SER B N 1
ATOM 1524 C CA . SER B 1 40 ? -1.952 -3.396 0.103 1 75.81 40 SER B CA 1
ATOM 1525 C C . SER B 1 40 ? -1.913 -4.734 -0.628 1 75.81 40 SER B C 1
ATOM 1527 O O . SER B 1 40 ? -2.896 -5.477 -0.625 1 75.81 40 SER B O 1
ATOM 1529 N N . ARG B 1 41 ? -0.927 -4.898 -1.344 1 81.81 41 ARG B N 1
ATOM 1530 C CA . ARG B 1 41 ? -0.732 -6.207 -1.96 1 81.81 41 ARG B CA 1
ATOM 1531 C C . ARG B 1 41 ? -0.727 -7.312 -0.908 1 81.81 41 ARG B C 1
ATOM 1533 O O . ARG B 1 41 ? -1.167 -8.43 -1.175 1 81.81 41 ARG B O 1
ATOM 1540 N N . HIS B 1 42 ? -0.327 -6.898 0.264 1 84.69 42 HIS B N 1
ATOM 1541 C CA . HIS B 1 42 ? -0.389 -7.84 1.376 1 84.69 42 HIS B CA 1
ATOM 1542 C C . HIS B 1 42 ? -1.83 -8.234 1.687 1 84.69 42 HIS B C 1
ATOM 1544 O O . HIS B 1 42 ? -2.131 -9.414 1.862 1 84.69 42 HIS B O 1
ATOM 1550 N N . ASP B 1 43 ? -2.645 -7.234 1.706 1 84.5 43 ASP B N 1
ATOM 1551 C CA . ASP B 1 43 ? -4.059 -7.496 1.956 1 84.5 43 ASP B CA 1
ATOM 1552 C C . ASP B 1 43 ? -4.656 -8.375 0.859 1 84.5 43 ASP B C 1
ATOM 1554 O O . ASP B 1 43 ? -5.488 -9.242 1.134 1 84.5 43 ASP B O 1
ATOM 1558 N N . PHE B 1 44 ? -4.289 -8.078 -0.317 1 88.44 44 PHE B N 1
ATOM 1559 C CA . PHE B 1 44 ? -4.766 -8.891 -1.427 1 88.44 44 PHE B CA 1
ATOM 1560 C C . PHE B 1 44 ? -4.422 -10.359 -1.205 1 88.44 44 PHE B C 1
ATOM 1562 O O . PHE B 1 44 ? -5.305 -11.219 -1.23 1 88.44 44 PHE B O 1
ATOM 1569 N N . TRP B 1 45 ? -3.197 -10.648 -0.938 1 94.12 45 TRP B N 1
ATOM 1570 C CA . TRP B 1 45 ? -2.758 -12.031 -0.819 1 94.12 45 TRP B CA 1
ATOM 1571 C C . TRP B 1 45 ? -3.32 -12.672 0.444 1 94.12 45 TRP B C 1
ATOM 1573 O O . TRP B 1 45 ? -3.613 -13.875 0.461 1 94.12 45 TRP B O 1
ATOM 1583 N N . ASP B 1 46 ? -3.529 -11.898 1.446 1 93.5 46 ASP B N 1
ATOM 1584 C CA . ASP B 1 46 ? -4.23 -12.414 2.619 1 93.5 46 ASP B CA 1
ATOM 1585 C C . ASP B 1 46 ? -5.652 -12.844 2.262 1 93.5 46 ASP B C 1
ATOM 1587 O O . ASP B 1 46 ? -6.145 -13.859 2.768 1 93.5 46 ASP B O 1
ATOM 1591 N N . SER B 1 47 ? -6.184 -12.031 1.426 1 92.44 47 SER B N 1
ATOM 1592 C CA . SER B 1 47 ? -7.535 -12.398 1.007 1 92.44 47 SER B CA 1
ATOM 1593 C C . SER B 1 47 ? -7.527 -13.664 0.161 1 92.44 47 SER B C 1
ATOM 1595 O O . SER B 1 47 ? -8.453 -14.477 0.243 1 92.44 47 SER B O 1
ATOM 1597 N N . VAL B 1 48 ? -6.574 -13.828 -0.648 1 94.12 48 VAL B N 1
ATOM 1598 C CA . VAL B 1 48 ? -6.406 -15.047 -1.436 1 94.12 48 VAL B CA 1
ATOM 1599 C C . VAL B 1 48 ? -6.215 -16.234 -0.505 1 94.12 48 VAL B C 1
ATOM 1601 O O . VAL B 1 48 ? -6.867 -17.281 -0.674 1 94.12 48 VAL B O 1
ATOM 1604 N N . ALA B 1 49 ? -5.352 -16.078 0.481 1 96 49 ALA B N 1
ATOM 1605 C CA . ALA B 1 49 ? -5.082 -17.141 1.452 1 96 49 ALA B CA 1
ATOM 1606 C C . ALA B 1 49 ? -6.355 -17.547 2.188 1 96 49 ALA B C 1
ATOM 1608 O O . ALA B 1 49 ? -6.617 -18.734 2.377 1 96 49 ALA B O 1
ATOM 1609 N N . ASN B 1 50 ? -7.109 -16.578 2.553 1 95.56 50 ASN B N 1
ATOM 1610 C CA . ASN B 1 50 ? -8.359 -16.844 3.25 1 95.56 50 ASN B CA 1
ATOM 1611 C C . ASN B 1 50 ? -9.297 -17.719 2.41 1 95.56 50 ASN B C 1
ATOM 1613 O O . ASN B 1 50 ? -9.914 -18.641 2.926 1 95.56 50 ASN B O 1
ATOM 1617 N N . ARG B 1 51 ? -9.367 -17.406 1.149 1 93.38 51 ARG B N 1
ATOM 1618 C CA . ARG B 1 51 ? -10.227 -18.188 0.256 1 93.38 51 ARG B CA 1
ATOM 1619 C C . ARG B 1 51 ? -9.719 -19.609 0.11 1 93.38 51 ARG B C 1
ATOM 1621 O O . ARG B 1 51 ? -10.484 -20.562 0.226 1 93.38 51 ARG B O 1
ATOM 1628 N N . ILE B 1 52 ? -8.484 -19.828 -0.101 1 95.12 52 ILE B N 1
ATOM 1629 C CA . ILE B 1 52 ? -7.891 -21.156 -0.272 1 95.12 52 ILE B CA 1
ATOM 1630 C C . ILE B 1 52 ? -8.062 -21.969 1.009 1 95.12 52 ILE B C 1
ATOM 1632 O O . ILE B 1 52 ? -8.422 -23.141 0.958 1 95.12 52 ILE B O 1
ATOM 1636 N N . ASN B 1 53 ? -7.848 -21.328 2.156 1 95.5 53 ASN B N 1
ATOM 1637 C CA . ASN B 1 53 ? -8.016 -22 3.441 1 95.5 53 ASN B CA 1
ATOM 1638 C C . ASN B 1 53 ? -9.453 -22.469 3.646 1 95.5 53 ASN B C 1
ATOM 1640 O O . ASN B 1 53 ? -9.68 -23.562 4.172 1 95.5 53 ASN B O 1
ATOM 1644 N N . ARG B 1 54 ? -10.328 -21.672 3.182 1 93.69 54 ARG B N 1
ATOM 1645 C CA . ARG B 1 54 ? -11.742 -22.016 3.328 1 93.69 54 ARG B CA 1
ATOM 1646 C C . ARG B 1 54 ? -12.102 -23.219 2.455 1 93.69 54 ARG B C 1
ATOM 1648 O O . ARG B 1 54 ? -12.82 -24.125 2.893 1 93.69 54 ARG B O 1
ATOM 1655 N N . ILE B 1 55 ? -11.609 -23.25 1.288 1 91.94 55 ILE B N 1
ATOM 1656 C CA . ILE B 1 55 ? -11.969 -24.281 0.316 1 91.94 55 ILE B CA 1
ATOM 1657 C C . ILE B 1 55 ? -11.273 -25.594 0.667 1 91.94 55 ILE B C 1
ATOM 1659 O O . ILE B 1 55 ? -11.883 -26.656 0.612 1 91.94 55 ILE B O 1
ATOM 1663 N N . PHE B 1 56 ? -10.008 -25.547 1.076 1 95 56 PHE B N 1
ATOM 1664 C CA . PHE B 1 56 ? -9.203 -26.766 1.178 1 95 56 PHE B CA 1
ATOM 1665 C C . PHE B 1 56 ? -8.906 -27.094 2.635 1 95 56 PHE B C 1
ATOM 1667 O O . PHE B 1 56 ? -8.203 -28.062 2.926 1 95 56 PHE B O 1
ATOM 1674 N N . ARG B 1 57 ? -9.422 -26.297 3.555 1 93.94 57 ARG B N 1
ATOM 1675 C CA . ARG B 1 57 ? -9.242 -26.531 4.984 1 93.94 57 ARG B CA 1
ATOM 1676 C C . ARG B 1 57 ? -7.758 -26.578 5.344 1 93.94 57 ARG B C 1
ATOM 1678 O O . ARG B 1 57 ? -7.305 -27.5 6.012 1 93.94 57 ARG B O 1
ATOM 1685 N N . THR B 1 58 ? -7.012 -25.578 4.758 1 94.38 58 THR B N 1
ATOM 1686 C CA . THR B 1 58 ? -5.59 -25.406 5.035 1 94.38 58 THR B CA 1
ATOM 1687 C C . THR B 1 58 ? -5.344 -24.125 5.84 1 94.38 58 THR B C 1
ATOM 1689 O O . THR B 1 58 ? -6.289 -23.469 6.273 1 94.38 58 THR B O 1
ATOM 1692 N N . ARG B 1 59 ? -4.141 -23.828 6.156 1 94.25 59 ARG B N 1
ATOM 1693 C CA . ARG B 1 59 ? -3.771 -22.641 6.898 1 94.25 59 ARG B CA 1
ATOM 1694 C C . ARG B 1 59 ? -2.625 -21.906 6.211 1 94.25 59 ARG B C 1
ATOM 1696 O O . ARG B 1 59 ? -1.65 -21.516 6.863 1 94.25 59 ARG B O 1
ATOM 1703 N N . VAL B 1 60 ? -2.773 -21.766 4.914 1 94.75 60 VAL B N 1
ATOM 1704 C CA . VAL B 1 60 ? -1.721 -21.047 4.199 1 94.75 60 VAL B CA 1
ATOM 1705 C C . VAL B 1 60 ? -1.801 -19.562 4.516 1 94.75 60 VAL B C 1
ATOM 1707 O O . VAL B 1 60 ? -2.889 -19.031 4.75 1 94.75 60 VAL B O 1
ATOM 1710 N N . SER B 1 61 ? -0.689 -18.828 4.5 1 95.06 61 SER B N 1
ATOM 1711 C CA . SER B 1 61 ? -0.632 -17.391 4.699 1 95.06 61 SER B CA 1
ATOM 1712 C C . SER B 1 61 ? -0.666 -16.641 3.367 1 95.06 61 SER B C 1
ATOM 1714 O O . SER B 1 61 ? -0.414 -17.234 2.314 1 95.06 61 SER B O 1
ATOM 1716 N N . GLY B 1 62 ? -0.902 -15.336 3.473 1 95 62 GLY B N 1
ATOM 1717 C CA . GLY B 1 62 ? -0.825 -14.508 2.283 1 95 62 GLY B CA 1
ATOM 1718 C C . GLY B 1 62 ? 0.547 -14.516 1.636 1 95 62 GLY B C 1
ATOM 1719 O O . GLY B 1 62 ? 0.66 -14.531 0.408 1 95 62 GLY B O 1
ATOM 1720 N N . GLN B 1 63 ? 1.472 -14.484 2.477 1 93.12 63 GLN B N 1
ATOM 1721 C CA . GLN B 1 63 ? 2.844 -14.523 1.984 1 93.12 63 GLN B CA 1
ATOM 1722 C C . GLN B 1 63 ? 3.121 -15.812 1.223 1 93.12 63 GLN B C 1
ATOM 1724 O O . GLN B 1 63 ? 3.775 -15.797 0.177 1 93.12 63 GLN B O 1
ATOM 1729 N N . GLN B 1 64 ? 2.658 -16.891 1.708 1 95.38 64 GLN B N 1
ATOM 1730 C CA . GLN B 1 64 ? 2.846 -18.172 1.037 1 95.38 64 GLN B CA 1
ATOM 1731 C C . GLN B 1 64 ? 2.113 -18.203 -0.302 1 95.38 64 GLN B C 1
ATOM 1733 O O . GLN B 1 64 ? 2.605 -18.781 -1.27 1 95.38 64 GLN B O 1
ATOM 1738 N N . CYS B 1 65 ? 0.967 -17.672 -0.432 1 96.19 65 CYS B N 1
ATOM 1739 C CA . CYS B 1 65 ? 0.232 -17.578 -1.689 1 96.19 65 CYS B CA 1
ATOM 1740 C C . CYS B 1 65 ? 0.99 -16.734 -2.707 1 96.19 65 CYS B C 1
ATOM 1742 O O . CYS B 1 65 ? 1.117 -17.125 -3.869 1 96.19 65 CYS B O 1
ATOM 1744 N N . SER B 1 66 ? 1.478 -15.602 -2.162 1 95.38 66 SER B N 1
ATOM 1745 C CA . SER B 1 66 ? 2.248 -14.734 -3.041 1 95.38 66 SER B CA 1
ATOM 1746 C C . SER B 1 66 ? 3.492 -15.438 -3.57 1 95.38 66 SER B C 1
ATOM 1748 O O . SER B 1 66 ? 3.807 -15.344 -4.758 1 95.38 66 SER B O 1
ATOM 1750 N N . GLN B 1 67 ? 4.164 -16.172 -2.691 1 95.81 67 GLN B N 1
ATOM 1751 C CA . GLN B 1 67 ? 5.367 -16.891 -3.09 1 95.81 67 GLN B CA 1
ATOM 1752 C C . GLN B 1 67 ? 5.043 -18 -4.09 1 95.81 67 GLN B C 1
ATOM 1754 O O . GLN B 1 67 ? 5.785 -18.219 -5.051 1 95.81 67 GLN B O 1
ATOM 1759 N N . LYS B 1 68 ? 3.977 -18.734 -3.787 1 96.56 68 LYS B N 1
ATOM 1760 C CA . LYS B 1 68 ? 3.592 -19.797 -4.707 1 96.56 68 LYS B CA 1
ATOM 1761 C C . LYS B 1 68 ? 3.242 -19.234 -6.082 1 96.56 68 LYS B C 1
ATOM 1763 O O . LYS B 1 68 ? 3.57 -19.844 -7.105 1 96.56 68 LYS B O 1
ATOM 1768 N N . TRP B 1 69 ? 2.611 -18.094 -6.109 1 96.12 69 TRP B N 1
ATOM 1769 C CA . TRP B 1 69 ? 2.287 -17.438 -7.375 1 96.12 69 TRP B CA 1
ATOM 1770 C C . TRP B 1 69 ? 3.553 -17.094 -8.148 1 96.12 69 TRP B C 1
ATOM 1772 O O . TRP B 1 69 ? 3.658 -17.406 -9.344 1 96.12 69 TRP B O 1
ATOM 1782 N N . ARG B 1 70 ? 4.484 -16.531 -7.5 1 94.94 70 ARG B N 1
ATOM 1783 C CA . ARG B 1 70 ? 5.75 -16.156 -8.117 1 94.94 70 ARG B CA 1
ATOM 1784 C C . ARG B 1 70 ? 6.473 -17.375 -8.68 1 94.94 70 ARG B C 1
ATOM 1786 O O . ARG B 1 70 ? 7.051 -17.312 -9.766 1 94.94 70 ARG B O 1
ATOM 1793 N N . ASN B 1 71 ? 6.344 -18.469 -7.953 1 95.12 71 ASN B N 1
ATOM 1794 C CA . ASN B 1 71 ? 6.961 -19.703 -8.414 1 95.12 71 ASN B CA 1
ATOM 1795 C C . ASN B 1 71 ? 6.293 -20.219 -9.68 1 95.12 71 ASN B C 1
ATOM 1797 O O . ASN B 1 71 ? 6.961 -20.766 -10.562 1 95.12 71 ASN B O 1
ATOM 1801 N N . LEU B 1 72 ? 5.004 -20.047 -9.695 1 95.81 72 LEU B N 1
ATOM 1802 C CA . LEU B 1 72 ? 4.285 -20.484 -10.891 1 95.81 72 LEU B CA 1
ATOM 1803 C C . LEU B 1 72 ? 4.711 -19.672 -12.109 1 95.81 72 LEU B C 1
ATOM 1805 O O . LEU B 1 72 ? 4.922 -20.234 -13.188 1 95.81 72 LEU B O 1
ATOM 1809 N N . VAL B 1 73 ? 4.902 -18.422 -11.898 1 93 73 VAL B N 1
ATOM 1810 C CA . VAL B 1 73 ? 5.336 -17.547 -12.984 1 93 73 VAL B CA 1
ATOM 1811 C C . VAL B 1 73 ? 6.758 -17.906 -13.406 1 93 73 VAL B C 1
ATOM 1813 O O . VAL B 1 73 ? 7.047 -18.016 -14.602 1 93 73 VAL B O 1
ATOM 1816 N N . ARG B 1 74 ? 7.574 -18.125 -12.445 1 93 74 ARG B N 1
ATOM 1817 C CA . ARG B 1 74 ? 8.945 -18.531 -12.719 1 93 74 ARG B CA 1
ATOM 1818 C C . ARG B 1 74 ? 8.984 -19.844 -13.484 1 93 74 ARG B C 1
ATOM 1820 O O . ARG B 1 74 ? 9.734 -19.984 -14.453 1 93 74 ARG B O 1
ATOM 1827 N N . ASP B 1 75 ? 8.148 -20.797 -13.062 1 92.94 75 ASP B N 1
ATOM 1828 C CA . ASP B 1 75 ? 8.102 -22.094 -13.719 1 92.94 75 ASP B CA 1
ATOM 1829 C C . ASP B 1 75 ? 7.641 -21.969 -15.164 1 92.94 75 ASP B C 1
ATOM 1831 O O . ASP B 1 75 ? 8.125 -22.688 -16.047 1 92.94 75 ASP B O 1
ATOM 1835 N N . TYR B 1 76 ? 6.738 -21.109 -15.344 1 91 76 TYR B N 1
ATOM 1836 C CA . TYR B 1 76 ? 6.316 -20.828 -16.703 1 91 76 TYR B CA 1
ATOM 1837 C C . TYR B 1 76 ? 7.48 -20.312 -17.547 1 91 76 TYR B C 1
ATOM 1839 O O . TYR B 1 76 ? 7.711 -20.797 -18.656 1 91 76 TYR B O 1
ATOM 1847 N N . HIS B 1 77 ? 8.266 -19.406 -17.031 1 90.06 77 HIS B N 1
ATOM 1848 C CA . HIS B 1 77 ? 9.391 -18.844 -17.766 1 90.06 77 HIS B CA 1
ATOM 1849 C C . HIS B 1 77 ? 10.469 -19.891 -18.016 1 90.06 77 HIS B C 1
ATOM 1851 O O . HIS B 1 77 ? 11.047 -19.938 -19.109 1 90.06 77 HIS B O 1
ATOM 1857 N N . ASN B 1 78 ? 10.648 -20.656 -17.062 1 89.69 78 ASN B N 1
ATOM 1858 C CA . ASN B 1 78 ? 11.625 -21.734 -17.219 1 89.69 78 ASN B CA 1
ATOM 1859 C C . ASN B 1 78 ? 11.203 -22.703 -18.328 1 89.69 78 ASN B C 1
ATOM 1861 O O . ASN B 1 78 ? 12.031 -23.156 -19.109 1 89.69 78 ASN B O 1
ATOM 1865 N N . TYR B 1 79 ? 9.945 -22.969 -18.297 1 90.06 79 TYR B N 1
ATOM 1866 C CA . TYR B 1 79 ? 9.422 -23.875 -19.312 1 90.06 79 TYR B CA 1
ATOM 1867 C C . TYR B 1 79 ? 9.555 -23.297 -20.703 1 90.06 79 TYR B C 1
ATOM 1869 O O . TYR B 1 79 ? 9.836 -24.016 -21.672 1 90.06 79 TYR B O 1
ATOM 1877 N N . VAL B 1 80 ? 9.359 -22 -20.859 1 88.69 80 VAL B N 1
ATOM 1878 C CA . VAL B 1 80 ? 9.531 -21.312 -22.125 1 88.69 80 VAL B CA 1
ATOM 1879 C C . VAL B 1 80 ? 10.977 -21.453 -22.609 1 88.69 80 VAL B C 1
ATOM 1881 O O . VAL B 1 80 ? 11.227 -21.734 -23.781 1 88.69 80 VAL B O 1
ATOM 1884 N N . LEU B 1 81 ? 11.859 -21.25 -21.703 1 86.25 81 LEU B N 1
ATOM 1885 C CA . LEU B 1 81 ? 13.273 -21.375 -22.047 1 86.25 81 LEU B CA 1
ATOM 1886 C C . LEU B 1 81 ? 13.594 -22.797 -22.469 1 86.25 81 LEU B C 1
ATOM 1888 O O . LEU B 1 81 ? 14.336 -23.016 -23.438 1 86.25 81 LEU B O 1
ATOM 1892 N N . TYR B 1 82 ? 13.031 -23.719 -21.766 1 86.94 82 TYR B N 1
ATOM 1893 C CA . TYR B 1 82 ? 13.203 -25.125 -22.109 1 86.94 82 TYR B CA 1
ATOM 1894 C C . TYR B 1 82 ? 12.695 -25.422 -23.516 1 86.94 82 TYR B C 1
ATOM 1896 O O . TYR B 1 82 ? 13.383 -26.062 -24.312 1 86.94 82 TYR B O 1
ATOM 1904 N N . ARG B 1 83 ? 11.578 -24.984 -23.812 1 87.25 83 ARG B N 1
ATOM 1905 C CA . ARG B 1 83 ? 10.938 -25.234 -25.109 1 87.25 83 ARG B CA 1
ATOM 1906 C C . ARG B 1 83 ? 11.727 -24.578 -26.234 1 87.25 83 ARG B C 1
ATOM 1908 O O . ARG B 1 83 ? 11.727 -25.062 -27.375 1 87.25 83 ARG B O 1
ATOM 1915 N N . ASN B 1 84 ? 12.367 -23.469 -25.922 1 84.38 84 ASN B N 1
ATOM 1916 C CA . ASN B 1 84 ? 13.117 -22.734 -26.938 1 84.38 84 ASN B CA 1
ATOM 1917 C C . ASN B 1 84 ? 14.539 -23.281 -27.094 1 84.38 84 ASN B C 1
ATOM 1919 O O . ASN B 1 84 ? 15.328 -22.75 -27.875 1 84.38 84 ASN B O 1
ATOM 1923 N N . GLY B 1 85 ? 14.906 -24.453 -26.531 1 76.56 85 GLY B N 1
ATOM 1924 C CA . GLY B 1 85 ? 16.172 -25.156 -26.75 1 76.56 85 GLY B CA 1
ATOM 1925 C C . GLY B 1 85 ? 17.328 -24.547 -25.984 1 76.56 85 GLY B C 1
ATOM 1926 O O . GLY B 1 85 ? 18.484 -24.688 -26.375 1 76.56 85 GLY B O 1
ATOM 1927 N N . ASN B 1 86 ? 17.031 -23.688 -25.125 1 64.94 86 ASN B N 1
ATOM 1928 C CA . ASN B 1 86 ? 18.172 -23.156 -24.359 1 64.94 86 ASN B CA 1
ATOM 1929 C C . ASN B 1 86 ? 18.531 -24.078 -23.203 1 64.94 86 ASN B C 1
ATOM 1931 O O . ASN B 1 86 ? 17.938 -24 -22.125 1 64.94 86 ASN B O 1
ATOM 1935 N N . PRO B 1 87 ? 19.375 -25.141 -23.422 1 57.81 87 PRO B N 1
ATOM 1936 C CA . PRO B 1 87 ? 19.641 -26.219 -22.484 1 57.81 87 PRO B CA 1
ATOM 1937 C C . PRO B 1 87 ? 20.125 -25.719 -21.125 1 57.81 87 PRO B C 1
ATOM 1939 O O . PRO B 1 87 ? 19.828 -26.328 -20.094 1 57.81 87 PRO B O 1
ATOM 1942 N N . GLY B 1 88 ? 21.156 -24.906 -21 1 56.34 88 GLY B N 1
ATOM 1943 C CA . GLY B 1 88 ? 21.844 -24.547 -19.781 1 56.34 88 GLY B CA 1
ATOM 1944 C C . GLY B 1 88 ? 20.938 -23.953 -18.719 1 56.34 88 GLY B C 1
ATOM 1945 O O . GLY B 1 88 ? 21.312 -23.859 -17.562 1 56.34 88 GLY B O 1
ATOM 1946 N N . ARG B 1 89 ? 19.859 -23.328 -19.016 1 57.62 89 ARG B N 1
ATOM 1947 C CA . ARG B 1 89 ? 19.016 -22.578 -18.094 1 57.62 89 ARG B CA 1
ATOM 1948 C C . ARG B 1 89 ? 17.703 -23.312 -17.859 1 57.62 89 ARG B C 1
ATOM 1950 O O . ARG B 1 89 ? 16.891 -22.875 -17.031 1 57.62 89 ARG B O 1
ATOM 1957 N N . ARG B 1 90 ? 17.469 -24.578 -18.625 1 59.19 90 ARG B N 1
ATOM 1958 C CA . ARG B 1 90 ? 16.172 -25.109 -19.062 1 59.19 90 ARG B CA 1
ATOM 1959 C C . ARG B 1 90 ? 15.609 -26.062 -18.016 1 59.19 90 ARG B C 1
ATOM 1961 O O . ARG B 1 90 ? 16.156 -27.156 -17.812 1 59.19 90 ARG B O 1
ATOM 1968 N N . LEU B 1 91 ? 15.102 -25.594 -17 1 75.5 91 LEU B N 1
ATOM 1969 C CA . LEU B 1 91 ? 14.562 -26.594 -16.094 1 75.5 91 LEU B CA 1
ATOM 1970 C C . LEU B 1 91 ? 13.094 -26.875 -16.406 1 75.5 91 LEU B C 1
ATOM 1972 O O . LEU B 1 91 ? 12.281 -25.953 -16.469 1 75.5 91 LEU B O 1
ATOM 1976 N N . TRP B 1 92 ? 12.812 -27.953 -17.188 1 83.5 92 TRP B N 1
ATOM 1977 C CA . TRP B 1 92 ? 11.461 -28.5 -17.234 1 83.5 92 TRP B CA 1
ATOM 1978 C C . TRP B 1 92 ? 10.938 -28.75 -15.82 1 83.5 92 TRP B C 1
ATOM 1980 O O . TRP B 1 92 ? 11.641 -29.312 -14.977 1 83.5 92 TRP B O 1
ATOM 1990 N N . THR B 1 93 ? 9.844 -28.125 -15.578 1 88.06 93 THR B N 1
ATOM 1991 C CA . THR B 1 93 ? 9.133 -28.484 -14.359 1 88.06 93 THR B CA 1
ATOM 1992 C C . THR B 1 93 ? 7.707 -28.938 -14.672 1 88.06 93 THR B C 1
ATOM 1994 O O . THR B 1 93 ? 7.125 -28.531 -15.672 1 88.06 93 THR B O 1
ATOM 1997 N N . ARG B 1 94 ? 7.191 -29.859 -13.859 1 92.19 94 ARG B N 1
ATOM 1998 C CA . ARG B 1 94 ? 5.812 -30.312 -14.008 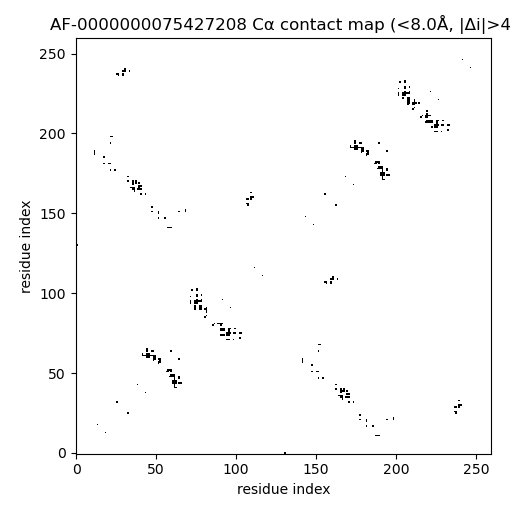1 92.19 94 ARG B CA 1
ATOM 1999 C C . ARG B 1 94 ? 4.836 -29.141 -13.977 1 92.19 94 ARG B C 1
ATOM 2001 O O . ARG B 1 94 ? 3.895 -29.094 -14.766 1 92.19 94 ARG B O 1
ATOM 2008 N N . THR B 1 95 ? 5.117 -28.266 -13.039 1 93.69 95 THR B N 1
ATOM 2009 C CA . THR B 1 95 ? 4.242 -27.109 -12.922 1 93.69 95 THR B CA 1
ATOM 2010 C C . THR B 1 95 ? 4.348 -26.219 -14.156 1 93.69 95 THR B C 1
ATOM 2012 O O . THR B 1 95 ? 3.342 -25.703 -14.648 1 93.69 95 THR B O 1
ATOM 2015 N N . GLY B 1 96 ? 5.59 -25.984 -14.688 1 93.44 96 GLY B N 1
ATOM 2016 C CA . GLY B 1 96 ? 5.77 -25.203 -15.906 1 93.44 96 GLY B CA 1
ATOM 2017 C C . GLY B 1 96 ? 5.02 -25.781 -17.094 1 93.44 96 GLY B C 1
ATOM 2018 O O . GLY B 1 96 ? 4.402 -25.047 -17.859 1 93.44 96 GLY B O 1
ATOM 2019 N N . ALA B 1 97 ? 5.086 -27.062 -17.234 1 94.5 97 ALA B N 1
ATOM 2020 C CA . ALA B 1 97 ? 4.402 -27.734 -18.328 1 94.5 97 ALA B CA 1
ATOM 2021 C C . ALA B 1 97 ? 2.889 -27.672 -18.156 1 94.5 97 ALA B C 1
ATOM 2023 O O . ALA B 1 97 ? 2.16 -27.406 -19.109 1 94.5 97 ALA B O 1
ATOM 2024 N N . ARG B 1 98 ? 2.408 -27.906 -16.953 1 94.69 98 ARG B N 1
ATOM 2025 C CA . ARG B 1 98 ? 0.977 -27.969 -16.688 1 94.69 98 ARG B CA 1
ATOM 2026 C C . ARG B 1 98 ? 0.307 -26.625 -16.953 1 94.69 98 ARG B C 1
ATOM 2028 O O . ARG B 1 98 ? -0.803 -26.578 -17.484 1 94.69 98 ARG B O 1
ATOM 2035 N N . TYR B 1 99 ? 0.956 -25.625 -16.562 1 94.44 99 TYR B N 1
ATOM 2036 C CA . TYR B 1 99 ? 0.292 -24.328 -16.609 1 94.44 99 TYR B CA 1
ATOM 2037 C C . TYR B 1 99 ? 0.767 -23.516 -17.812 1 94.44 99 TYR B C 1
ATOM 2039 O O . TYR B 1 99 ? 0.411 -22.344 -17.953 1 94.44 99 TYR B O 1
ATOM 2047 N N . TYR B 1 100 ? 1.524 -24.109 -18.688 1 93.88 100 TYR B N 1
ATOM 2048 C CA . TYR B 1 100 ? 2.117 -23.406 -19.828 1 93.88 100 TYR B CA 1
ATOM 2049 C C . TYR B 1 100 ? 1.041 -22.75 -20.688 1 93.88 100 TYR B C 1
ATOM 2051 O O . TYR B 1 100 ? 1.135 -21.562 -21 1 93.88 100 TYR B O 1
ATOM 2059 N N . ARG B 1 101 ? 0.02 -23.5 -21 1 91.38 101 ARG B N 1
ATOM 2060 C CA . ARG B 1 101 ? -1.014 -22.984 -21.891 1 91.38 101 ARG B CA 1
ATOM 2061 C C . ARG B 1 101 ? -1.729 -21.781 -21.266 1 91.38 101 ARG B C 1
ATOM 2063 O O . ARG B 1 101 ? -2.029 -20.812 -21.953 1 91.38 101 ARG B O 1
ATOM 2070 N N . GLU B 1 102 ? -1.952 -21.875 -20.078 1 88.94 102 GLU B N 1
ATOM 2071 C CA . GLU B 1 102 ? -2.66 -20.797 -19.406 1 88.94 102 GLU B CA 1
ATOM 2072 C C . GLU B 1 102 ? -1.772 -19.578 -19.234 1 88.94 102 GLU B C 1
ATOM 2074 O O . GLU B 1 102 ? -2.201 -18.453 -19.516 1 88.94 102 GLU B O 1
ATOM 2079 N N . PHE B 1 103 ? -0.568 -19.719 -18.875 1 92.88 103 PHE B N 1
ATOM 2080 C CA . PHE B 1 103 ? 0.325 -18.625 -18.547 1 92.88 103 PHE B CA 1
ATOM 2081 C C . PHE B 1 103 ? 0.906 -18 -19.797 1 92.88 103 PHE B C 1
ATOM 2083 O O . PHE B 1 103 ? 1.382 -16.859 -19.781 1 92.88 103 PHE B O 1
ATOM 2090 N N . ARG B 1 104 ? 0.789 -18.734 -20.906 1 90.69 104 ARG B N 1
ATOM 2091 C CA . ARG B 1 104 ? 1.291 -18.172 -22.156 1 90.69 104 ARG B CA 1
ATOM 2092 C C . ARG B 1 104 ? 0.465 -16.969 -22.594 1 90.69 104 ARG B C 1
ATOM 2094 O O . ARG B 1 104 ? 0.937 -16.141 -23.375 1 90.69 104 ARG B O 1
ATOM 2101 N N . THR B 1 105 ? -0.746 -16.844 -22.109 1 87.88 105 THR B N 1
ATOM 2102 C CA . THR B 1 105 ? -1.601 -15.703 -22.391 1 87.88 105 THR B CA 1
ATOM 2103 C C . THR B 1 105 ? -1.102 -14.453 -21.672 1 87.88 105 THR B C 1
ATOM 2105 O O . THR B 1 105 ? -1.509 -13.336 -22 1 87.88 105 THR B O 1
ATOM 2108 N N . ARG B 1 106 ? -0.264 -14.586 -20.656 1 87.75 106 ARG B N 1
ATOM 2109 C CA . ARG B 1 106 ? 0.279 -13.516 -19.828 1 87.75 106 ARG B CA 1
ATOM 2110 C C . ARG B 1 106 ? -0.837 -12.727 -19.156 1 87.75 106 ARG B C 1
ATOM 2112 O O . ARG B 1 106 ? -0.768 -11.5 -19.062 1 87.75 106 ARG B O 1
ATOM 2119 N N . PHE B 1 107 ? -1.876 -13.422 -18.672 1 85.06 107 PHE B N 1
ATOM 2120 C CA . PHE B 1 107 ? -3.092 -12.805 -18.141 1 85.06 107 PHE B CA 1
ATOM 2121 C C . PHE B 1 107 ? -2.785 -11.961 -16.906 1 85.06 107 PHE B C 1
ATOM 2123 O O . PHE B 1 107 ? -3.574 -11.094 -16.531 1 85.06 107 PHE B O 1
ATOM 2130 N N . TRP B 1 108 ? -1.681 -12.258 -16.188 1 86.56 108 TRP B N 1
ATOM 2131 C CA . TRP B 1 108 ? -1.403 -11.609 -14.906 1 86.56 108 TRP B CA 1
ATOM 2132 C C . TRP B 1 108 ? -0.729 -10.258 -15.109 1 86.56 108 TRP B C 1
ATOM 2134 O O . TRP B 1 108 ? -0.535 -9.5 -14.156 1 86.56 108 TRP B O 1
ATOM 2144 N N . GLU B 1 109 ? -0.294 -10.008 -16.25 1 79.81 109 GLU B N 1
ATOM 2145 C CA . GLU B 1 109 ? 0.382 -8.742 -16.516 1 79.81 109 GLU B CA 1
ATOM 2146 C C . GLU B 1 109 ? -0.596 -7.574 -16.453 1 79.81 109 GLU B C 1
ATOM 2148 O O . GLU B 1 109 ? -1.802 -7.758 -16.641 1 79.81 109 GLU B O 1
ATOM 2153 N N . ARG B 1 110 ? -0.093 -6.34 -16.094 1 72.06 110 ARG B N 1
ATOM 2154 C CA . ARG B 1 110 ? -0.91 -5.133 -16.016 1 72.06 110 ARG B CA 1
ATOM 2155 C C . ARG B 1 110 ? -1.549 -4.824 -17.375 1 72.06 110 ARG B C 1
ATOM 2157 O O . ARG B 1 110 ? -0.872 -4.832 -18.406 1 72.06 110 ARG B O 1
ATOM 2164 N N . PRO B 1 111 ? -2.98 -4.746 -17.234 1 59.5 111 PRO B N 1
ATOM 2165 C CA . PRO B 1 111 ? -3.617 -4.406 -18.516 1 59.5 111 PRO B CA 1
ATOM 2166 C C . PRO B 1 111 ? -3.105 -3.094 -19.094 1 59.5 111 PRO B C 1
ATOM 2168 O O . PRO B 1 111 ? -2.762 -2.174 -18.344 1 59.5 111 PRO B O 1
ATOM 2171 N N . VAL B 1 112 ? -2.527 -3.139 -20.188 1 54 112 VAL B N 1
ATOM 2172 C CA . VAL B 1 112 ? -2.076 -1.931 -20.875 1 54 112 VAL B CA 1
ATOM 2173 C C . VAL B 1 112 ? -3.154 -0.853 -20.781 1 54 112 VAL B C 1
ATOM 2175 O O . VAL B 1 112 ? -4.309 -1.09 -21.156 1 54 112 VAL B O 1
ATOM 2178 N N . THR B 1 113 ? -3.016 -0.092 -19.797 1 50.16 113 THR B N 1
ATOM 2179 C CA . THR B 1 113 ? -3.986 0.995 -19.734 1 50.16 113 THR B CA 1
ATOM 2180 C C . THR B 1 113 ? -3.787 1.956 -20.906 1 50.16 113 THR B C 1
ATOM 2182 O O . THR B 1 113 ? -2.73 1.959 -21.547 1 50.16 113 THR B O 1
ATOM 2185 N N . ARG B 1 114 ? -4.938 2.584 -21.156 1 48.56 114 ARG B N 1
ATOM 2186 C CA . ARG B 1 114 ? -4.898 3.602 -22.203 1 48.56 114 ARG B CA 1
ATOM 2187 C C . ARG B 1 114 ? -3.723 4.551 -22 1 48.56 114 ARG B C 1
ATOM 2189 O O . ARG B 1 114 ? -3.141 5.047 -22.969 1 48.56 114 ARG B O 1
ATOM 2196 N N . ASP B 1 115 ? -3.504 4.84 -20.781 1 46.25 115 ASP B N 1
ATOM 2197 C CA . ASP B 1 115 ? -2.43 5.785 -20.5 1 46.25 115 ASP B CA 1
ATOM 2198 C C . ASP B 1 115 ? -1.064 5.184 -20.828 1 46.25 115 ASP B C 1
ATOM 2200 O O . ASP B 1 115 ? -0.142 5.895 -21.219 1 46.25 115 ASP B O 1
ATOM 2204 N N . ASP B 1 116 ? -0.856 4.008 -20.609 1 44.97 116 ASP B N 1
ATOM 2205 C CA . ASP B 1 116 ? 0.369 3.318 -21 1 44.97 116 ASP B CA 1
ATOM 2206 C C . ASP B 1 116 ? 0.579 3.391 -22.516 1 44.97 116 ASP B C 1
ATOM 2208 O O . ASP B 1 116 ? 1.706 3.564 -22.984 1 44.97 116 ASP B O 1
ATOM 2212 N N . ARG B 1 117 ? -0.484 3.057 -23.266 1 48.84 117 ARG B N 1
ATOM 2213 C CA . ARG B 1 117 ? -0.415 3.234 -24.719 1 48.84 117 ARG B CA 1
ATOM 2214 C C . ARG B 1 117 ? -0.002 4.66 -25.078 1 48.84 117 ARG B C 1
ATOM 2216 O O . ARG B 1 117 ? 0.778 4.871 -26 1 48.84 117 ARG B O 1
ATOM 2223 N N . ARG B 1 118 ? -0.603 5.582 -24.281 1 44.53 118 ARG B N 1
ATOM 2224 C CA . ARG B 1 118 ? -0.27 6.977 -24.562 1 44.53 118 ARG B CA 1
ATOM 2225 C C . ARG B 1 118 ? 1.177 7.281 -24.188 1 44.53 118 ARG B C 1
ATOM 2227 O O . ARG B 1 118 ? 1.867 8.016 -24.906 1 44.53 118 ARG B O 1
ATOM 2234 N N . ALA B 1 119 ? 1.567 6.73 -23.141 1 42.75 119 ALA B N 1
ATOM 2235 C CA . ALA B 1 119 ? 2.955 6.945 -22.75 1 42.75 119 ALA B CA 1
ATOM 2236 C C . ALA B 1 119 ? 3.918 6.238 -23.688 1 42.75 119 ALA B C 1
ATOM 2238 O O . ALA B 1 119 ? 4.996 6.758 -24 1 42.75 119 ALA B O 1
ATOM 2239 N N . ARG B 1 120 ? 3.572 5.113 -24.047 1 49.88 120 ARG B N 1
ATOM 2240 C CA . ARG B 1 120 ? 4.406 4.43 -25.031 1 49.88 120 ARG B CA 1
ATOM 2241 C C . ARG B 1 120 ? 4.422 5.188 -26.359 1 49.88 120 ARG B C 1
ATOM 2243 O O . ARG B 1 120 ? 5.434 5.199 -27.062 1 49.88 120 ARG B O 1
ATOM 2250 N N . ARG B 1 121 ? 3.256 5.672 -26.625 1 49.47 121 ARG B N 1
ATOM 2251 C CA . ARG B 1 121 ? 3.189 6.43 -27.875 1 49.47 121 ARG B CA 1
ATOM 2252 C C . ARG B 1 121 ? 4.012 7.711 -27.766 1 49.47 121 ARG B C 1
ATOM 2254 O O . ARG B 1 121 ? 4.547 8.188 -28.781 1 49.47 121 ARG B O 1
ATOM 2261 N N . ASN B 1 122 ? 3.994 8.227 -26.531 1 42.75 122 ASN B N 1
ATOM 2262 C CA . ASN B 1 122 ? 4.723 9.484 -26.375 1 42.75 122 ASN B CA 1
ATOM 2263 C C . ASN B 1 122 ? 6.199 9.234 -26.078 1 42.75 122 ASN B C 1
ATOM 2265 O O . ASN B 1 122 ? 6.926 10.156 -25.703 1 42.75 122 ASN B O 1
ATOM 2269 N N . LEU B 1 123 ? 6.48 8.008 -25.875 1 42.47 123 LEU B N 1
ATOM 2270 C CA . LEU B 1 123 ? 7.914 7.766 -25.734 1 42.47 123 LEU B CA 1
ATOM 2271 C C . LEU B 1 123 ? 8.664 8.219 -26.984 1 42.47 123 LEU B C 1
ATOM 2273 O O . LEU B 1 123 ? 8.227 7.953 -28.109 1 42.47 123 LEU B O 1
ATOM 2277 N N . PRO B 1 124 ? 9.469 9.164 -26.703 1 39.34 124 PRO B N 1
ATOM 2278 C CA . PRO B 1 124 ? 10.203 9.664 -27.875 1 39.34 124 PRO B CA 1
ATOM 2279 C C . PRO B 1 124 ? 10.891 8.547 -28.656 1 39.34 124 PRO B C 1
ATOM 2281 O O . PRO B 1 124 ? 11.414 7.602 -28.062 1 39.34 124 PRO B O 1
ATOM 2284 N N . THR B 1 125 ? 10.367 8.172 -29.781 1 40.62 125 THR B N 1
ATOM 2285 C CA . THR B 1 125 ? 11.125 7.359 -30.719 1 40.62 125 THR B CA 1
ATOM 2286 C C . THR B 1 125 ? 12.562 7.852 -30.828 1 40.62 125 THR B C 1
ATOM 2288 O O . THR B 1 125 ? 12.812 8.969 -31.281 1 40.62 125 THR B O 1
ATOM 2291 N N . TYR B 1 126 ? 13.383 7.586 -29.859 1 37.59 126 TYR B N 1
ATOM 2292 C CA . TYR B 1 126 ? 14.797 7.871 -30.094 1 37.59 126 TYR B CA 1
ATOM 2293 C C . TYR B 1 126 ? 15.266 7.23 -31.391 1 37.59 126 TYR B C 1
ATOM 2295 O O . TYR B 1 126 ? 15.188 6.012 -31.562 1 37.59 126 TYR B O 1
ATOM 2303 N N . ARG B 1 127 ? 15.133 7.828 -32.562 1 43.06 127 ARG B N 1
ATOM 2304 C CA . ARG B 1 127 ? 15.828 7.508 -33.812 1 43.06 127 ARG B CA 1
ATOM 2305 C C . ARG B 1 127 ? 17.281 7.133 -33.531 1 43.06 127 ARG B C 1
ATOM 2307 O O . ARG B 1 127 ? 18.016 7.879 -32.875 1 43.06 127 ARG B O 1
ATOM 2314 N N . ARG B 1 128 ? 17.562 5.922 -33.531 1 37.44 128 ARG B N 1
ATOM 2315 C CA . ARG B 1 128 ? 18.953 5.504 -33.625 1 37.44 128 ARG B CA 1
ATOM 2316 C C . ARG B 1 128 ? 19.672 6.312 -34.719 1 37.44 128 ARG B C 1
ATOM 2318 O O . ARG B 1 128 ? 19.219 6.395 -35.844 1 37.44 128 ARG B O 1
ATOM 2325 N N . ARG B 1 129 ? 20.297 7.41 -34.344 1 38.16 129 ARG B N 1
ATOM 2326 C CA . ARG B 1 129 ? 21.234 7.977 -35.281 1 38.16 129 ARG B CA 1
ATOM 2327 C C . ARG B 1 129 ? 22.094 6.883 -35.938 1 38.16 129 ARG B C 1
ATOM 2329 O O . ARG B 1 129 ? 22.781 6.133 -35.219 1 38.16 129 ARG B O 1
ATOM 2336 N N . ARG B 1 130 ? 21.656 6.434 -37.125 1 28.73 130 ARG B N 1
ATOM 2337 C CA . ARG B 1 130 ? 22.594 5.82 -38.031 1 28.73 130 ARG B CA 1
ATOM 2338 C C . ARG B 1 130 ? 23.719 6.781 -38.406 1 28.73 130 ARG B C 1
ATOM 2340 O O . ARG B 1 130 ? 23.484 7.984 -38.531 1 28.73 130 ARG B O 1
#

Sequence (260 aa):
MPRQTRRRSYNVHWNWAMMDELVDIRRDRNRAYHNINGRSRHDFWDSVANRINRIFRTRVSGQQCSQKWRNLVRDYHNYVLYRNGNPGRRLWTRTGARYYREFRTRFWERPVTRDDRRARRNLPTYRRRRMPRQTRRRSYNVHWNWAMMDELVDIRRDRNRAYHNINGRSRHDFWDSVANRINRIFRTRVSGQQCSQKWRNLVRDYHNYVLYRNGNPGRRLWTRTGARYYREFRTRFWERPVTRDDRRARRNLPTYRRRR

Organism: Rhizophagus irregularis (strain DAOM 181602 / DAOM 197198 / MUCL 43194) (NCBI:txid747089)